Protein AF-A0A3S1UAK8-F1 (afdb_monomer_lite)

Secondary structure (DSSP, 8-state):
-HHHHHHHHHHHHGGGGHHHHHHHHHHHHHTT---TTTTTPPPHHHHHHHHHTT-PPPHHHHHHHHHHHHHHHHHHHHTSSGGGSGGGHHHHHHHS-HHHHHHSHHHHHT-TTHHHHHHHHHHHHHHHHH-TTHHHHHHHHH---HHHHHHHHHHHHHHTTHHHHHHHHHTTTTTS-HHHHHHHHHHHHHHHHHHHHHHHHH----S-HHHHHHHHHHHHHHHHHHHHHHS-HHHHHHHHHHHHHHHHTT--HHHHHHHHHHHHHTTHHHHHHHHHHHT--HHHHHHHHHHHHHHTTHHHHHHHHHH---SS--

Structure (mmCIF, N/CA/C/O backbone):
data_AF-A0A3S1UAK8-F1
#
_entry.id   AF-A0A3S1UAK8-F1
#
loop_
_atom_site.group_PDB
_atom_site.id
_atom_site.type_symbol
_atom_site.label_atom_id
_atom_site.label_alt_id
_atom_site.label_comp_id
_atom_site.label_asym_id
_atom_site.label_entity_id
_atom_site.label_seq_id
_atom_site.pdbx_PDB_ins_code
_atom_site.Cartn_x
_atom_site.Cartn_y
_atom_site.Cartn_z
_atom_site.occupancy
_atom_site.B_iso_or_equiv
_atom_site.auth_seq_id
_atom_site.auth_comp_id
_atom_site.auth_asym_id
_atom_site.auth_atom_id
_atom_site.pdbx_PDB_model_num
ATOM 1 N N . TYR A 1 1 ? -8.138 4.207 -16.903 1.00 70.38 1 TYR A N 1
ATOM 2 C CA . TYR A 1 1 ? -7.260 5.265 -16.361 1.00 70.38 1 TYR A CA 1
ATOM 3 C C . TYR A 1 1 ? -6.257 4.774 -15.305 1.00 70.38 1 TYR A C 1
ATOM 5 O O . TYR A 1 1 ? -5.170 5.326 -15.211 1.00 70.38 1 TYR A O 1
ATOM 13 N N . GLN A 1 2 ? -6.541 3.713 -14.538 1.00 81.00 2 GLN A N 1
ATOM 14 C CA . GLN A 1 2 ? -5.684 3.319 -13.404 1.00 81.00 2 GLN A CA 1
ATOM 15 C C . GLN A 1 2 ? -4.203 3.054 -13.744 1.00 81.00 2 GLN A C 1
ATOM 17 O O . GLN A 1 2 ? -3.330 3.447 -12.981 1.00 81.00 2 GLN A O 1
ATOM 22 N N . GLN A 1 3 ? -3.885 2.449 -14.895 1.00 86.06 3 GLN A N 1
ATOM 23 C CA . GLN A 1 3 ? -2.485 2.205 -15.275 1.00 86.06 3 GLN A CA 1
ATOM 24 C C . GLN A 1 3 ? -1.723 3.501 -15.590 1.00 86.06 3 GLN A C 1
ATOM 26 O O . GLN A 1 3 ? -0.582 3.673 -15.167 1.00 86.06 3 GLN A O 1
ATOM 31 N N . THR A 1 4 ? -2.342 4.430 -16.321 1.00 90.81 4 THR A N 1
ATOM 32 C CA . THR A 1 4 ? -1.726 5.728 -16.626 1.00 90.81 4 THR A CA 1
ATOM 33 C C . THR A 1 4 ? -1.558 6.572 -15.367 1.00 90.81 4 THR A C 1
ATOM 35 O O . THR A 1 4 ? -0.536 7.246 -15.236 1.00 90.81 4 THR A O 1
ATOM 38 N N . LEU A 1 5 ? -2.510 6.474 -14.431 1.00 92.38 5 LEU A N 1
ATOM 39 C CA . LEU A 1 5 ? -2.425 7.071 -13.100 1.00 92.38 5 LEU A CA 1
ATOM 40 C C . LEU A 1 5 ? -1.254 6.494 -12.293 1.00 92.38 5 LEU A C 1
ATOM 42 O O . LEU A 1 5 ? -0.435 7.262 -11.796 1.00 92.38 5 LEU A O 1
ATOM 46 N N . ALA A 1 6 ? -1.112 5.165 -12.235 1.00 94.06 6 ALA A N 1
ATOM 47 C CA . ALA A 1 6 ? -0.010 4.498 -11.536 1.00 94.06 6 ALA A CA 1
ATOM 48 C C . ALA A 1 6 ? 1.365 4.984 -12.027 1.00 94.06 6 ALA A C 1
ATOM 50 O O . ALA A 1 6 ? 2.254 5.270 -11.227 1.00 94.06 6 ALA A O 1
ATOM 51 N N . LEU A 1 7 ? 1.525 5.167 -13.344 1.00 95.62 7 LEU A N 1
ATOM 52 C CA . LEU A 1 7 ? 2.749 5.728 -13.929 1.00 95.62 7 LEU A CA 1
ATOM 53 C C . LEU A 1 7 ? 2.974 7.195 -13.557 1.00 95.62 7 LEU A C 1
ATOM 55 O O . LEU A 1 7 ? 4.117 7.623 -13.412 1.00 95.62 7 LEU A O 1
ATOM 59 N N . SER A 1 8 ? 1.912 7.988 -13.427 1.00 95.50 8 SER A N 1
ATOM 60 C CA . SER A 1 8 ? 2.016 9.384 -12.991 1.00 95.50 8 SER A CA 1
ATOM 61 C C . SER A 1 8 ? 2.399 9.491 -11.516 1.00 95.50 8 SER A C 1
ATOM 63 O O . SER A 1 8 ? 3.271 10.291 -11.185 1.00 95.50 8 SER A O 1
ATOM 65 N N . ILE A 1 9 ? 1.841 8.634 -10.656 1.00 94.12 9 ILE A N 1
ATOM 66 C CA . ILE A 1 9 ? 2.221 8.535 -9.240 1.00 94.12 9 ILE A CA 1
ATOM 67 C C . ILE A 1 9 ? 3.686 8.097 -9.113 1.00 94.12 9 ILE A C 1
ATOM 69 O O . ILE A 1 9 ? 4.464 8.771 -8.441 1.00 94.12 9 ILE A O 1
ATOM 73 N N . ALA A 1 10 ? 4.087 7.027 -9.808 1.00 94.12 10 ALA A N 1
ATOM 74 C CA . ALA A 1 10 ? 5.465 6.532 -9.787 1.00 94.12 10 ALA A CA 1
ATOM 75 C C . ALA A 1 10 ? 6.465 7.579 -10.307 1.00 94.12 10 ALA A C 1
ATOM 77 O O . ALA A 1 10 ? 7.509 7.795 -9.697 1.00 94.12 10 ALA A O 1
ATOM 78 N N . ARG A 1 11 ? 6.124 8.299 -11.388 1.00 94.62 11 ARG A N 1
ATOM 79 C CA . ARG A 1 11 ? 6.953 9.401 -11.902 1.00 94.62 11 ARG A CA 1
ATOM 80 C C . ARG A 1 11 ? 7.103 10.522 -10.877 1.00 94.62 11 ARG A C 1
ATOM 82 O O . ARG A 1 11 ? 8.194 11.059 -10.738 1.00 94.62 11 ARG A O 1
ATOM 89 N N . LYS A 1 12 ? 6.020 10.884 -10.182 1.00 92.69 12 LYS A N 1
ATOM 90 C CA . LYS A 1 12 ? 6.033 11.960 -9.184 1.00 92.69 12 LYS A CA 1
ATOM 91 C C . LYS A 1 12 ? 6.881 11.603 -7.958 1.00 92.69 12 LYS A C 1
ATOM 93 O O . LYS A 1 12 ? 7.520 12.489 -7.407 1.00 92.69 12 LYS A O 1
ATOM 98 N N . ARG A 1 13 ? 6.938 10.324 -7.565 1.00 90.88 13 ARG A N 1
ATOM 99 C CA . ARG A 1 13 ? 7.839 9.848 -6.496 1.00 90.88 13 ARG A CA 1
ATOM 100 C C . ARG A 1 13 ? 9.319 9.957 -6.882 1.00 90.88 13 ARG A C 1
ATOM 102 O O . ARG A 1 13 ? 10.151 10.202 -6.014 1.00 90.88 13 ARG A O 1
ATOM 109 N N . GLY A 1 14 ? 9.639 9.837 -8.171 1.00 91.88 14 GLY A N 1
ATOM 110 C CA . GLY A 1 14 ? 10.962 10.154 -8.711 1.00 91.88 14 GLY A CA 1
ATOM 111 C C . GLY A 1 14 ? 12.092 9.396 -8.007 1.00 91.88 14 GLY A C 1
ATOM 112 O O . GLY A 1 14 ? 12.048 8.172 -7.891 1.00 91.88 14 GLY A O 1
ATOM 113 N N . LEU A 1 15 ? 13.097 10.136 -7.528 1.00 90.44 15 LEU A N 1
ATOM 114 C CA . LEU A 1 15 ? 14.290 9.582 -6.876 1.00 90.44 15 LEU A CA 1
ATOM 115 C C . LEU A 1 15 ? 13.972 8.788 -5.605 1.00 90.44 15 LEU A C 1
ATOM 117 O O . LEU A 1 15 ? 14.680 7.836 -5.304 1.00 90.44 15 LEU A O 1
ATOM 121 N N . ALA A 1 16 ? 12.871 9.089 -4.908 1.00 88.44 16 ALA A N 1
ATOM 122 C CA . ALA A 1 16 ? 12.501 8.376 -3.685 1.00 88.44 16 ALA A CA 1
ATOM 123 C C . ALA A 1 16 ? 12.235 6.871 -3.904 1.00 88.44 16 ALA A C 1
ATOM 125 O O . ALA A 1 16 ? 12.208 6.107 -2.941 1.00 88.44 16 ALA A O 1
ATOM 126 N N . ASP A 1 17 ? 12.022 6.433 -5.152 1.00 91.69 17 ASP A N 1
ATOM 127 C CA . ASP A 1 17 ? 11.806 5.026 -5.489 1.00 91.69 17 ASP A CA 1
ATOM 128 C C . ASP A 1 17 ? 12.926 4.391 -6.329 1.00 91.69 17 ASP A C 1
ATOM 130 O O . ASP A 1 17 ? 12.850 3.185 -6.578 1.00 91.69 17 ASP A O 1
ATOM 134 N N . ILE A 1 18 ? 13.959 5.133 -6.754 1.00 92.88 18 ILE A N 1
ATOM 135 C CA . ILE A 1 18 ? 14.951 4.623 -7.722 1.00 92.88 18 ILE A CA 1
ATOM 136 C C . ILE A 1 18 ? 15.708 3.402 -7.184 1.00 92.88 18 ILE A C 1
ATOM 138 O O . ILE A 1 18 ? 15.813 2.381 -7.868 1.00 92.88 18 ILE A O 1
ATOM 142 N N . ALA A 1 19 ? 16.117 3.435 -5.914 1.00 91.06 19 ALA A N 1
ATOM 143 C CA . ALA A 1 19 ? 16.764 2.308 -5.248 1.00 91.06 19 ALA A CA 1
ATOM 144 C C . ALA A 1 19 ? 15.839 1.080 -5.157 1.00 91.06 19 ALA A C 1
ATOM 146 O O . ALA A 1 19 ? 16.269 -0.055 -5.373 1.00 91.06 19 ALA A O 1
ATOM 147 N N . HIS A 1 20 ? 14.547 1.289 -4.886 1.00 93.62 20 HIS A N 1
ATOM 148 C CA . HIS A 1 20 ? 13.562 0.207 -4.841 1.00 93.62 20 HIS A CA 1
ATOM 149 C C . HIS A 1 20 ? 13.280 -0.387 -6.228 1.00 93.62 20 HIS A C 1
ATOM 151 O O . HIS A 1 20 ? 13.061 -1.590 -6.355 1.00 93.62 20 HIS A O 1
ATOM 157 N N . GLN A 1 21 ? 13.273 0.445 -7.269 1.00 96.00 21 GLN A N 1
ATOM 158 C CA . GLN A 1 21 ? 13.122 0.017 -8.661 1.00 96.00 21 GLN A CA 1
ATOM 159 C C . GLN A 1 21 ? 14.351 -0.775 -9.124 1.00 96.00 21 GLN A C 1
ATOM 161 O O . GLN A 1 21 ? 14.198 -1.814 -9.764 1.00 96.00 21 GLN A O 1
ATOM 166 N N . SER A 1 22 ? 15.554 -0.343 -8.729 1.00 95.44 22 SER A N 1
ATOM 167 C CA . SER A 1 22 ? 16.807 -1.064 -8.975 1.00 95.44 22 SER A CA 1
ATOM 168 C C . SER A 1 22 ? 16.795 -2.464 -8.358 1.00 95.44 22 SER A C 1
ATOM 170 O O . SER A 1 22 ? 17.028 -3.442 -9.067 1.00 95.44 22 SER A O 1
ATOM 172 N N . ARG A 1 23 ? 16.427 -2.583 -7.072 1.00 94.81 23 ARG A N 1
ATOM 173 C CA . ARG A 1 23 ? 16.283 -3.886 -6.394 1.00 94.81 23 ARG A CA 1
ATOM 174 C C . ARG A 1 23 ? 15.238 -4.773 -7.045 1.00 94.81 23 ARG A C 1
ATOM 176 O O . ARG A 1 23 ? 15.484 -5.960 -7.222 1.00 94.81 23 ARG A O 1
ATOM 183 N N . PHE A 1 24 ? 14.101 -4.199 -7.438 1.00 97.19 24 PHE A N 1
ATOM 184 C CA . PHE A 1 24 ? 13.062 -4.957 -8.118 1.00 97.19 24 PHE A CA 1
ATOM 185 C C . PHE A 1 24 ? 13.576 -5.556 -9.434 1.00 97.19 24 PHE A C 1
ATOM 187 O O . PHE A 1 24 ? 13.401 -6.749 -9.657 1.00 97.19 24 PHE A O 1
ATOM 194 N N . MET A 1 25 ? 14.284 -4.778 -10.260 1.00 97.94 25 MET A N 1
ATOM 195 C CA . MET A 1 25 ? 14.920 -5.313 -11.469 1.00 97.94 25 MET A CA 1
ATOM 196 C C . MET A 1 25 ? 15.925 -6.426 -11.145 1.00 97.94 25 MET A C 1
ATOM 198 O O . MET A 1 25 ? 15.879 -7.478 -11.776 1.00 97.94 25 MET A O 1
ATOM 202 N N . THR A 1 26 ? 16.766 -6.242 -10.123 1.00 96.62 26 THR A N 1
ATOM 203 C CA . THR A 1 26 ? 17.734 -7.262 -9.686 1.00 96.62 26 THR A CA 1
ATOM 204 C C . THR A 1 26 ? 17.044 -8.553 -9.235 1.00 96.62 26 THR A C 1
ATOM 206 O O . THR A 1 26 ? 17.486 -9.647 -9.579 1.00 96.62 26 THR A O 1
ATOM 209 N N . ALA A 1 27 ? 15.933 -8.450 -8.502 1.00 96.06 27 ALA A N 1
ATOM 210 C CA . ALA A 1 27 ? 15.147 -9.603 -8.072 1.00 96.06 27 ALA A CA 1
ATOM 211 C C . ALA A 1 27 ? 14.528 -10.358 -9.262 1.00 96.06 27 ALA A C 1
ATOM 213 O O . ALA A 1 27 ? 14.454 -11.588 -9.245 1.00 96.06 27 ALA A O 1
ATOM 214 N N . LEU A 1 28 ? 14.109 -9.647 -10.314 1.00 97.44 28 LEU A N 1
ATOM 215 C CA . LEU A 1 28 ? 13.603 -10.267 -11.539 1.00 97.44 28 LEU A CA 1
ATOM 216 C C . LEU A 1 28 ? 14.704 -10.960 -12.349 1.00 97.44 28 LEU A C 1
ATOM 218 O O . LEU A 1 28 ? 14.489 -12.071 -12.834 1.00 97.44 28 LEU A O 1
ATOM 222 N N . GLU A 1 29 ? 15.880 -10.344 -12.464 1.00 97.69 29 GLU A N 1
ATOM 223 C CA . GLU A 1 29 ? 17.056 -10.935 -13.118 1.00 97.69 29 GLU A CA 1
ATOM 224 C C . GLU A 1 29 ? 17.502 -12.215 -12.402 1.00 97.69 29 GLU A C 1
ATOM 226 O O . GLU A 1 29 ? 17.726 -13.238 -13.045 1.00 97.69 29 GLU A O 1
ATOM 231 N N . ALA A 1 30 ? 17.537 -12.206 -11.064 1.00 96.81 30 ALA A N 1
ATOM 232 C CA . ALA A 1 30 ? 17.873 -13.384 -10.262 1.00 96.81 30 ALA A CA 1
ATOM 233 C C . ALA A 1 30 ? 16.894 -14.556 -10.469 1.00 96.81 30 ALA A C 1
ATOM 235 O O . ALA A 1 30 ? 17.269 -15.716 -10.309 1.00 96.81 30 ALA A O 1
ATOM 236 N N . ARG A 1 31 ? 15.644 -14.264 -10.850 1.00 96.06 31 ARG A N 1
ATOM 237 C CA . ARG A 1 31 ? 14.621 -15.260 -11.210 1.00 96.06 31 ARG A CA 1
ATOM 238 C C . ARG A 1 31 ? 14.655 -15.656 -12.693 1.00 96.06 31 ARG A C 1
ATOM 240 O O . ARG A 1 31 ? 13.831 -16.466 -13.107 1.00 96.06 31 ARG A O 1
ATOM 247 N N . GLY A 1 32 ? 15.551 -15.076 -13.496 1.00 96.94 32 GLY A N 1
ATOM 248 C CA . GLY A 1 32 ? 15.600 -15.269 -14.948 1.00 96.94 32 GLY A CA 1
ATOM 249 C C . GLY A 1 32 ? 14.388 -14.695 -15.688 1.00 96.94 32 GLY A C 1
ATOM 250 O O . GLY A 1 32 ? 14.077 -15.137 -16.789 1.00 96.94 32 GLY A O 1
ATOM 251 N N . LEU A 1 33 ? 13.666 -13.753 -15.072 1.00 96.69 33 LEU A N 1
ATOM 252 C CA . LEU A 1 33 ? 12.430 -13.184 -15.618 1.00 96.69 33 LEU A CA 1
ATOM 253 C C . LEU A 1 33 ? 12.662 -11.883 -16.381 1.00 96.69 33 LEU A C 1
ATOM 255 O O . LEU A 1 33 ? 11.798 -11.492 -17.156 1.00 96.69 33 LEU A O 1
ATOM 259 N N . LEU A 1 34 ? 13.790 -11.211 -16.160 1.00 97.75 34 LEU A N 1
ATOM 260 C CA . LEU A 1 34 ? 14.122 -9.942 -16.795 1.00 97.75 34 LEU A CA 1
ATOM 261 C C . LEU A 1 34 ? 15.523 -9.996 -17.401 1.00 97.75 34 LEU A C 1
ATOM 263 O O . LEU A 1 34 ? 16.463 -10.431 -16.742 1.00 97.75 34 LEU A O 1
ATOM 267 N N . ASP A 1 35 ? 15.644 -9.469 -18.616 1.00 96.69 35 ASP A N 1
ATOM 268 C CA . ASP A 1 35 ? 16.906 -9.040 -19.209 1.00 96.69 35 ASP A CA 1
ATOM 269 C C . ASP A 1 35 ? 16.803 -7.534 -19.481 1.00 96.69 35 ASP A C 1
ATOM 271 O O . ASP A 1 35 ? 16.033 -7.088 -20.338 1.00 96.69 35 ASP A O 1
ATOM 275 N N . ARG A 1 36 ? 17.553 -6.727 -18.720 1.00 96.31 36 ARG A N 1
ATOM 276 C CA . ARG A 1 36 ? 17.499 -5.264 -18.848 1.00 96.31 36 ARG A CA 1
ATOM 277 C C . ARG A 1 36 ? 17.972 -4.772 -20.211 1.00 96.31 36 ARG A C 1
ATOM 279 O O . ARG A 1 36 ? 17.468 -3.752 -20.669 1.00 96.31 36 ARG A O 1
ATOM 286 N N . ALA A 1 37 ? 18.917 -5.456 -20.856 1.00 94.88 37 ALA A N 1
ATOM 287 C CA . ALA A 1 37 ? 19.427 -5.026 -22.152 1.00 94.88 37 ALA A CA 1
ATOM 288 C C . ALA A 1 37 ? 18.359 -5.200 -23.238 1.00 94.88 37 ALA A C 1
ATOM 290 O O . ALA A 1 37 ? 18.165 -4.296 -24.051 1.00 94.88 37 ALA A O 1
ATOM 291 N N . VAL A 1 38 ? 17.621 -6.316 -23.202 1.00 95.44 38 VAL A N 1
ATOM 292 C CA . VAL A 1 38 ? 16.496 -6.577 -24.116 1.00 95.44 38 VAL A CA 1
ATOM 293 C C . VAL A 1 38 ? 15.383 -5.546 -23.930 1.00 95.44 38 VAL A C 1
ATOM 295 O O . VAL A 1 38 ? 14.885 -4.985 -24.903 1.00 95.44 38 VAL A O 1
ATOM 298 N N . GLU A 1 39 ? 15.039 -5.236 -22.682 1.00 95.94 39 GLU A N 1
ATOM 299 C CA . GLU A 1 39 ? 13.967 -4.291 -22.346 1.00 95.94 39 GLU A CA 1
ATOM 300 C C . GLU A 1 39 ? 14.400 -2.813 -22.386 1.00 95.94 39 GLU A C 1
ATOM 302 O O . GLU A 1 39 ? 13.611 -1.918 -22.080 1.00 95.94 39 GLU A O 1
ATOM 307 N N . THR A 1 40 ? 15.650 -2.525 -22.771 1.00 95.25 40 THR A N 1
ATOM 308 C CA . THR A 1 40 ? 16.220 -1.162 -22.798 1.00 95.25 40 THR A CA 1
ATOM 309 C C . THR A 1 40 ? 16.135 -0.456 -21.429 1.00 95.25 40 THR A C 1
ATOM 311 O O . THR A 1 40 ? 15.910 0.750 -21.327 1.00 95.25 40 THR A O 1
ATOM 314 N N . LEU A 1 41 ? 16.313 -1.215 -20.346 1.00 97.44 41 LEU A N 1
ATOM 315 C CA . LEU A 1 41 ? 16.373 -0.714 -18.974 1.00 97.44 41 LEU A CA 1
ATOM 316 C C . LEU A 1 41 ? 17.823 -0.405 -18.560 1.00 97.44 41 LEU A C 1
ATOM 318 O O . LEU A 1 41 ? 18.760 -1.081 -18.991 1.00 97.44 41 LEU A O 1
ATOM 322 N N . PRO A 1 42 ? 18.043 0.598 -17.692 1.00 96.75 42 PRO A N 1
ATOM 323 C CA . PRO A 1 42 ? 19.382 0.971 -17.254 1.00 96.75 42 PRO A CA 1
ATOM 324 C C . PRO A 1 42 ? 20.034 -0.116 -16.384 1.00 96.75 42 PRO A C 1
ATOM 326 O O . PRO A 1 42 ? 19.403 -0.733 -15.517 1.00 96.75 42 PRO A O 1
ATOM 329 N N . SER A 1 43 ? 21.339 -0.309 -16.584 1.00 95.69 43 SER A N 1
ATOM 330 C CA . SER A 1 43 ? 22.162 -1.174 -15.734 1.00 95.69 43 SER A CA 1
ATOM 331 C C . SER A 1 43 ? 22.258 -0.624 -14.300 1.00 95.69 43 SER A C 1
ATOM 333 O O . SER A 1 43 ? 22.003 0.564 -14.078 1.00 95.69 43 SER A O 1
ATOM 335 N N . PRO A 1 44 ? 22.672 -1.441 -13.310 1.00 93.69 44 PRO A N 1
ATOM 336 C CA . PRO A 1 44 ? 22.900 -0.958 -11.947 1.00 93.69 44 PRO A CA 1
ATOM 337 C C . PRO A 1 44 ? 23.851 0.249 -11.874 1.00 93.69 44 PRO A C 1
ATOM 339 O O . PRO A 1 44 ? 23.566 1.207 -11.161 1.00 93.69 44 PRO A O 1
ATOM 342 N N . ALA A 1 45 ? 24.935 0.244 -12.660 1.00 94.25 45 ALA A N 1
ATOM 343 C CA . ALA A 1 45 ? 25.885 1.356 -12.716 1.00 94.25 45 ALA A CA 1
ATOM 344 C C . ALA A 1 45 ? 25.260 2.630 -13.313 1.00 94.25 45 ALA A C 1
ATOM 346 O O . ALA A 1 45 ? 25.440 3.715 -12.766 1.00 94.25 45 ALA A O 1
ATOM 347 N N . ALA A 1 46 ? 24.471 2.497 -14.385 1.00 95.38 46 ALA A N 1
ATOM 348 C CA . ALA A 1 46 ? 23.782 3.632 -14.999 1.00 95.38 46 ALA A CA 1
ATOM 349 C C . ALA A 1 46 ? 22.709 4.233 -14.074 1.00 95.38 46 ALA A C 1
ATOM 351 O O . ALA A 1 46 ? 22.521 5.448 -14.061 1.00 95.38 46 ALA A O 1
ATOM 352 N N . LEU A 1 47 ? 22.010 3.406 -13.286 1.00 94.31 47 LEU A N 1
ATOM 353 C CA . LEU A 1 47 ? 21.063 3.889 -12.275 1.00 94.31 47 LEU A CA 1
ATOM 354 C C . LEU A 1 47 ? 21.763 4.665 -11.162 1.00 94.31 47 LEU A C 1
ATOM 356 O O . LEU A 1 47 ? 21.283 5.736 -10.811 1.00 94.31 47 LEU A O 1
ATOM 360 N N . ALA A 1 48 ? 22.896 4.170 -10.659 1.00 91.56 48 ALA A N 1
ATOM 361 C CA . ALA A 1 48 ? 23.672 4.867 -9.633 1.00 91.56 48 ALA A CA 1
ATOM 362 C C . ALA A 1 48 ? 24.195 6.227 -10.132 1.00 91.56 48 ALA A C 1
ATOM 364 O O . ALA A 1 48 ? 24.112 7.229 -9.427 1.00 91.56 48 ALA A O 1
ATOM 365 N N . GLU A 1 49 ? 24.675 6.294 -11.379 1.00 94.12 49 GLU A N 1
ATOM 366 C CA . GLU A 1 49 ? 25.100 7.558 -11.991 1.00 94.12 49 GLU A CA 1
ATOM 367 C C . GLU A 1 49 ? 23.930 8.541 -12.159 1.00 94.12 49 GLU A C 1
ATOM 369 O O . GLU A 1 49 ? 24.074 9.737 -11.906 1.00 94.12 49 GLU A O 1
ATOM 374 N N . ARG A 1 50 ? 22.757 8.053 -12.580 1.00 94.31 50 ARG A N 1
ATOM 375 C CA . ARG A 1 50 ? 21.543 8.873 -12.684 1.00 94.31 50 ARG A CA 1
ATOM 376 C C . ARG A 1 50 ? 21.076 9.376 -11.320 1.00 94.31 50 ARG A C 1
ATOM 378 O O . ARG A 1 50 ? 20.765 10.556 -11.200 1.00 94.31 50 ARG A O 1
ATOM 385 N N . GLU A 1 51 ? 21.089 8.527 -10.296 1.00 91.81 51 GLU A N 1
ATOM 386 C CA . GLU A 1 51 ? 20.750 8.898 -8.919 1.00 91.81 51 GLU A CA 1
ATOM 387 C C . GLU A 1 51 ? 21.658 10.025 -8.408 1.00 91.81 51 GLU A C 1
ATOM 389 O O . GLU A 1 51 ? 21.153 11.050 -7.949 1.00 91.81 51 GLU A O 1
ATOM 394 N N . ALA A 1 52 ? 22.976 9.912 -8.614 1.00 91.62 52 ALA A N 1
ATOM 395 C CA . ALA A 1 52 ? 23.944 10.955 -8.263 1.00 91.62 52 ALA A CA 1
ATOM 396 C C . ALA A 1 52 ? 23.721 12.282 -9.016 1.00 91.62 52 ALA A C 1
ATOM 398 O O . ALA A 1 52 ? 24.055 13.352 -8.506 1.00 91.62 52 ALA A O 1
ATOM 399 N N . ARG A 1 53 ? 23.142 12.231 -10.223 1.00 94.19 53 ARG A N 1
ATOM 400 C CA . ARG A 1 53 ? 22.765 13.411 -11.024 1.00 94.19 53 ARG A CA 1
ATOM 401 C C . ARG A 1 53 ? 21.336 13.901 -10.758 1.00 94.19 53 ARG A C 1
ATOM 403 O O . ARG A 1 53 ? 20.902 14.865 -11.381 1.00 94.19 53 ARG A O 1
ATOM 410 N N . GLY A 1 54 ? 20.604 13.268 -9.841 1.00 92.81 54 GLY A N 1
ATOM 411 C CA . GLY A 1 54 ? 19.219 13.616 -9.537 1.00 92.81 54 GLY A CA 1
ATOM 412 C C . GLY A 1 54 ? 18.227 13.275 -10.658 1.00 92.81 54 GLY A C 1
ATOM 413 O O . GLY A 1 54 ? 17.161 13.882 -10.754 1.00 92.81 54 GLY A O 1
ATOM 414 N N . GLU A 1 55 ? 18.560 12.309 -11.513 1.00 94.81 55 GLU A N 1
ATOM 415 C CA . GLU A 1 55 ? 17.749 11.884 -12.653 1.00 94.81 55 GLU A CA 1
ATOM 416 C C . GLU A 1 55 ? 16.948 10.610 -12.315 1.00 94.81 55 GLU A C 1
ATOM 418 O O . GLU A 1 55 ? 17.521 9.525 -12.212 1.00 94.81 55 GLU A O 1
ATOM 423 N N . PRO A 1 56 ? 15.614 10.683 -12.145 1.00 95.38 56 PRO A N 1
ATOM 424 C CA . PRO A 1 56 ? 14.797 9.497 -11.897 1.00 95.38 56 PRO A CA 1
ATOM 425 C C . PRO A 1 56 ? 14.575 8.664 -13.171 1.00 95.38 56 PRO A C 1
ATOM 427 O O . PRO A 1 56 ? 14.869 9.096 -14.288 1.00 95.38 56 PRO A O 1
ATOM 430 N N . MET A 1 57 ? 13.976 7.477 -13.015 1.00 95.50 57 MET A N 1
ATOM 431 C CA . MET A 1 57 ? 13.542 6.662 -14.155 1.00 95.50 57 MET A CA 1
ATOM 432 C C . MET A 1 57 ? 12.520 7.395 -15.038 1.00 95.50 57 MET A C 1
ATOM 434 O O . MET A 1 57 ? 11.661 8.151 -14.569 1.00 95.50 57 MET A O 1
ATOM 438 N N . THR A 1 58 ? 12.578 7.133 -16.341 1.00 96.12 58 THR A N 1
ATOM 439 C CA . THR A 1 58 ? 11.650 7.710 -17.316 1.00 96.12 58 THR A CA 1
ATOM 440 C C . THR A 1 58 ? 10.276 7.038 -17.251 1.00 96.12 58 THR A C 1
ATOM 442 O O . THR A 1 58 ? 10.119 5.918 -16.767 1.00 96.12 58 THR A O 1
ATOM 445 N N . ARG A 1 59 ? 9.241 7.686 -17.807 1.00 96.19 59 ARG A N 1
ATOM 446 C CA . ARG A 1 59 ? 7.902 7.070 -17.901 1.00 96.19 59 ARG A CA 1
ATOM 447 C C . ARG A 1 59 ? 7.888 5.769 -18.704 1.00 96.19 59 ARG A C 1
ATOM 449 O O . ARG A 1 59 ? 7.074 4.907 -18.391 1.00 96.19 59 ARG A O 1
ATOM 456 N N . ALA A 1 60 ? 8.729 5.654 -19.732 1.00 96.50 60 ALA A N 1
ATOM 457 C CA . ALA A 1 60 ? 8.812 4.445 -20.547 1.00 96.50 60 ALA A CA 1
ATOM 458 C C . ALA A 1 60 ? 9.382 3.286 -19.721 1.00 96.50 60 ALA A C 1
ATOM 460 O O . ALA A 1 60 ? 8.751 2.237 -19.627 1.00 96.50 60 ALA A O 1
ATOM 461 N N . GLU A 1 61 ? 10.494 3.528 -19.023 1.00 97.62 61 GLU A N 1
ATOM 462 C CA . GLU A 1 61 ? 11.119 2.545 -18.132 1.00 97.62 61 GLU A CA 1
ATOM 463 C C . GLU A 1 61 ? 10.167 2.132 -16.990 1.00 97.62 61 GLU A C 1
ATOM 465 O O . GLU A 1 61 ? 9.993 0.947 -16.717 1.00 97.62 61 GLU A O 1
ATOM 470 N N . LEU A 1 62 ? 9.457 3.088 -16.374 1.00 97.62 62 LEU A N 1
ATOM 471 C CA . LEU A 1 62 ? 8.415 2.792 -15.379 1.00 97.62 62 LEU A CA 1
ATOM 472 C C . LEU A 1 62 ? 7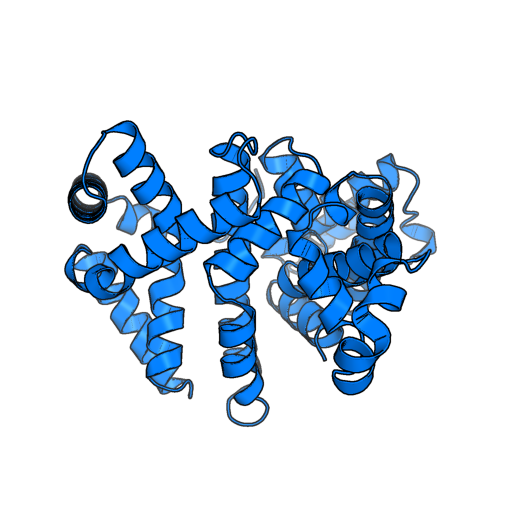.262 1.965 -15.967 1.00 97.62 62 LEU A C 1
ATOM 474 O O . LEU A 1 62 ? 6.694 1.126 -15.271 1.00 97.62 62 LEU A O 1
ATOM 478 N N . GLY A 1 63 ? 6.915 2.196 -17.236 1.00 97.56 63 GLY A N 1
ATOM 479 C CA . GLY A 1 63 ? 5.934 1.413 -17.989 1.00 97.56 63 GLY A CA 1
ATOM 480 C C . GLY A 1 63 ? 6.315 -0.059 -18.073 1.00 97.56 63 GLY A C 1
ATOM 481 O O . GLY A 1 63 ? 5.488 -0.919 -17.763 1.00 97.56 63 GLY A O 1
ATOM 482 N N . VAL A 1 64 ? 7.576 -0.326 -18.417 1.00 97.75 64 VAL A N 1
ATOM 483 C CA . VAL A 1 64 ? 8.148 -1.676 -18.464 1.00 97.75 64 VAL A CA 1
ATOM 484 C C . VAL A 1 64 ? 8.101 -2.318 -17.077 1.00 97.75 64 VAL A C 1
ATOM 486 O O . VAL A 1 64 ? 7.513 -3.387 -16.915 1.00 97.75 64 VAL A O 1
ATOM 489 N N . LEU A 1 65 ? 8.610 -1.641 -16.040 1.00 97.69 65 LEU A N 1
ATOM 490 C CA . LEU A 1 65 ? 8.602 -2.193 -14.678 1.00 97.69 65 LEU A CA 1
ATOM 491 C C . LEU A 1 65 ? 7.191 -2.480 -14.161 1.00 97.69 65 LEU A C 1
ATOM 493 O O . LEU A 1 65 ? 6.968 -3.496 -13.505 1.00 97.69 65 LEU A O 1
ATOM 497 N N . LEU A 1 66 ? 6.222 -1.616 -14.465 1.00 97.62 66 LEU A N 1
ATOM 498 C CA . LEU A 1 66 ? 4.831 -1.823 -14.071 1.00 97.62 66 LEU A CA 1
ATOM 499 C C . LEU A 1 66 ? 4.218 -3.048 -14.768 1.00 97.62 66 LEU A C 1
ATOM 501 O O . LEU A 1 66 ? 3.431 -3.769 -14.154 1.00 97.62 66 LEU A O 1
ATOM 505 N N . ALA A 1 67 ? 4.571 -3.297 -16.032 1.00 97.31 67 ALA A N 1
ATOM 506 C CA . ALA A 1 67 ? 4.136 -4.489 -16.755 1.00 97.31 67 ALA A CA 1
ATOM 507 C C . ALA A 1 67 ? 4.733 -5.761 -16.135 1.00 97.31 67 ALA A C 1
ATOM 509 O O . ALA A 1 67 ? 3.986 -6.688 -15.815 1.00 97.31 67 ALA A O 1
ATOM 510 N N . TYR A 1 68 ? 6.043 -5.769 -15.873 1.00 97.81 68 TYR A N 1
ATOM 511 C CA . TYR A 1 68 ? 6.718 -6.885 -15.209 1.00 97.81 68 TYR A CA 1
ATOM 512 C C . TYR A 1 68 ? 6.159 -7.164 -13.814 1.00 97.81 68 TYR A C 1
ATOM 514 O O . TYR A 1 68 ? 5.865 -8.315 -13.498 1.00 97.81 68 TYR A O 1
ATOM 522 N N . ALA A 1 69 ? 5.912 -6.127 -13.009 1.00 97.88 69 ALA A N 1
ATOM 523 C CA . ALA A 1 69 ? 5.288 -6.271 -11.695 1.00 97.88 69 ALA A CA 1
ATOM 524 C C . ALA A 1 69 ? 3.951 -7.020 -11.769 1.00 97.88 69 ALA A C 1
ATOM 526 O O . ALA A 1 69 ? 3.693 -7.903 -10.956 1.00 97.88 69 ALA A O 1
ATOM 527 N N . LYS A 1 70 ? 3.122 -6.736 -12.781 1.00 98.06 70 LYS A N 1
ATOM 528 C CA . LYS A 1 70 ? 1.841 -7.428 -12.984 1.00 98.06 70 LYS A CA 1
ATOM 529 C C . LYS A 1 70 ? 2.009 -8.859 -13.477 1.00 98.06 70 LYS A C 1
ATOM 531 O O . LYS A 1 70 ? 1.279 -9.730 -13.017 1.00 98.06 70 LYS A O 1
ATOM 536 N N . ILE A 1 71 ? 2.916 -9.097 -14.424 1.00 97.38 71 ILE A N 1
ATOM 537 C CA . ILE A 1 71 ? 3.149 -10.429 -15.007 1.00 97.38 71 ILE A CA 1
ATOM 538 C C . ILE A 1 71 ? 3.661 -11.386 -13.933 1.00 97.38 71 ILE A C 1
ATOM 540 O O . ILE A 1 71 ? 3.128 -12.479 -13.766 1.00 97.38 71 ILE A O 1
ATOM 544 N N . VAL A 1 72 ? 4.663 -10.950 -13.177 1.00 97.25 72 VAL A N 1
ATOM 545 C CA . VAL A 1 72 ? 5.316 -11.784 -12.171 1.00 97.25 72 VAL A CA 1
ATOM 546 C C . VAL A 1 72 ? 4.395 -12.025 -10.984 1.00 97.25 72 VAL A C 1
ATOM 548 O O . VAL A 1 72 ? 4.219 -13.173 -10.582 1.00 97.25 72 VAL A O 1
ATOM 551 N N . LEU A 1 73 ? 3.717 -10.980 -10.496 1.00 98.38 73 LEU A N 1
ATOM 552 C CA . LEU A 1 73 ? 2.718 -11.144 -9.444 1.00 98.38 73 LEU A CA 1
ATOM 553 C C . LEU A 1 73 ? 1.575 -12.062 -9.891 1.00 98.38 73 LEU A C 1
ATOM 555 O O . LEU A 1 73 ? 1.114 -12.878 -9.104 1.00 98.38 73 LEU A O 1
ATOM 559 N N . PHE A 1 74 ? 1.126 -11.974 -11.146 1.00 98.56 74 PHE A N 1
ATOM 560 C CA . PHE A 1 74 ? 0.108 -12.886 -11.661 1.00 98.56 74 PHE A CA 1
ATOM 561 C C . PHE A 1 74 ? 0.565 -14.346 -11.562 1.00 98.56 74 PHE A C 1
ATOM 563 O O . PHE A 1 74 ? -0.162 -15.167 -11.009 1.00 98.56 74 PHE A O 1
ATOM 570 N N . SER A 1 75 ? 1.770 -14.660 -12.043 1.00 97.31 75 SER A N 1
ATOM 571 C CA . SER A 1 75 ? 2.321 -16.020 -11.994 1.00 97.31 75 SER A CA 1
ATOM 572 C C . SER A 1 75 ? 2.473 -16.538 -10.561 1.00 97.31 75 SER A C 1
ATOM 574 O O . SER A 1 75 ? 2.098 -17.675 -10.279 1.00 97.31 75 SER A O 1
ATOM 576 N N . ASP A 1 76 ? 2.959 -15.697 -9.647 1.00 97.62 76 ASP A N 1
ATOM 577 C CA . ASP A 1 76 ? 3.159 -16.074 -8.243 1.00 97.62 76 ASP A CA 1
ATOM 578 C C . ASP A 1 76 ? 1.820 -16.342 -7.532 1.00 97.62 76 ASP A C 1
ATOM 580 O O . ASP A 1 76 ? 1.703 -17.262 -6.724 1.00 97.62 76 ASP A O 1
ATOM 584 N N . ILE A 1 77 ? 0.782 -15.563 -7.852 1.00 98.38 77 ILE A N 1
ATOM 585 C CA . ILE A 1 77 ? -0.515 -15.637 -7.171 1.00 98.38 77 ILE A CA 1
ATOM 586 C C . ILE A 1 77 ? -1.418 -16.715 -7.761 1.00 98.38 77 ILE A C 1
ATOM 588 O O . ILE A 1 77 ? -2.088 -17.410 -6.998 1.00 98.38 77 ILE A O 1
ATOM 592 N N . VAL A 1 78 ? -1.427 -16.912 -9.082 1.00 97.81 78 VAL A N 1
ATOM 593 C CA . VAL A 1 78 ? -2.242 -17.968 -9.710 1.00 97.81 78 VAL A CA 1
ATOM 594 C C . VAL A 1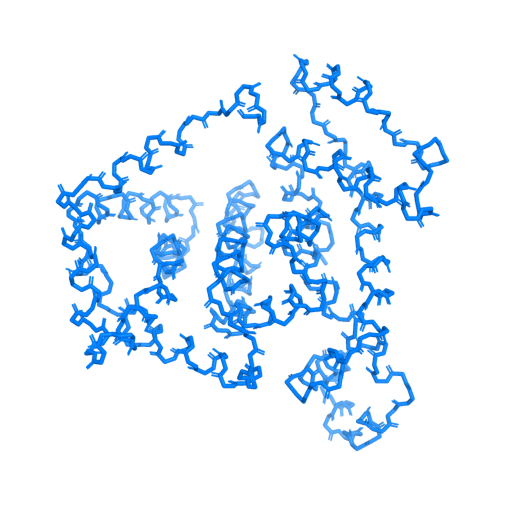 78 ? -1.769 -19.367 -9.304 1.00 97.81 78 VAL A C 1
ATOM 596 O O . VAL A 1 78 ? -2.568 -20.301 -9.287 1.00 97.81 78 VAL A O 1
ATOM 599 N N . ALA A 1 79 ? -0.493 -19.514 -8.934 1.00 97.06 79 ALA A N 1
ATOM 600 C CA . ALA A 1 79 ? 0.078 -20.749 -8.399 1.00 97.06 79 ALA A CA 1
ATOM 601 C C . ALA A 1 79 ? -0.161 -20.939 -6.886 1.00 97.06 79 ALA A C 1
ATOM 603 O O . ALA A 1 79 ? 0.100 -22.017 -6.358 1.00 97.06 79 ALA A O 1
ATOM 604 N N . SER A 1 80 ? -0.653 -19.912 -6.189 1.00 97.75 80 SER A N 1
ATOM 605 C CA . SER A 1 80 ? -0.944 -19.947 -4.750 1.00 97.75 80 SER A CA 1
ATOM 606 C C . SER A 1 80 ? -2.402 -20.319 -4.458 1.00 97.75 80 SER A C 1
ATOM 608 O O . SER A 1 80 ? -3.226 -20.439 -5.359 1.00 97.75 80 SER A O 1
ATOM 610 N N . ASP A 1 81 ? -2.751 -20.445 -3.185 1.00 96.38 81 ASP A N 1
ATOM 611 C CA . ASP A 1 81 ? -4.116 -20.642 -2.684 1.00 96.38 81 ASP A CA 1
ATOM 612 C C . ASP A 1 81 ? -4.913 -19.327 -2.525 1.00 96.38 81 ASP A C 1
ATOM 614 O O . ASP A 1 81 ? -6.094 -19.351 -2.191 1.00 96.38 81 ASP A O 1
ATOM 618 N N . VAL A 1 82 ? -4.307 -18.161 -2.791 1.00 97.38 82 VAL A N 1
ATOM 619 C CA . VAL A 1 82 ? -4.983 -16.850 -2.696 1.00 97.38 82 VAL A CA 1
ATOM 620 C C . VAL A 1 82 ? -6.277 -16.787 -3.517 1.00 97.38 82 VAL A C 1
ATOM 622 O O . VAL A 1 82 ? -7.278 -16.334 -2.966 1.00 97.38 82 VAL A O 1
ATOM 625 N N . PRO A 1 83 ? -6.325 -17.233 -4.791 1.00 97.50 83 PRO A N 1
ATOM 626 C CA . PRO A 1 83 ? -7.542 -17.124 -5.596 1.00 97.50 83 PRO A CA 1
ATOM 627 C C . PRO A 1 83 ? -8.688 -18.029 -5.118 1.00 97.50 83 PRO A C 1
ATOM 629 O O . PRO A 1 83 ? -9.808 -17.902 -5.611 1.00 97.50 83 PRO A O 1
ATOM 632 N N . ASP A 1 84 ? -8.429 -18.958 -4.194 1.00 95.81 84 ASP A N 1
ATOM 633 C CA . ASP A 1 84 ? -9.445 -19.857 -3.636 1.00 95.81 84 ASP A CA 1
ATOM 634 C C . ASP A 1 84 ? -10.142 -19.271 -2.405 1.00 95.81 84 ASP A C 1
ATOM 636 O O . ASP A 1 84 ? -11.188 -19.776 -2.002 1.00 95.81 84 ASP A O 1
ATOM 640 N N . ASP A 1 85 ? -9.610 -18.192 -1.823 1.00 96.44 85 ASP A N 1
ATOM 641 C CA . ASP A 1 85 ? -10.257 -17.520 -0.699 1.00 96.44 85 ASP A CA 1
ATOM 642 C C . ASP A 1 85 ? -11.584 -16.890 -1.157 1.00 96.44 85 ASP A C 1
ATOM 644 O O . ASP A 1 85 ? -11.630 -16.082 -2.092 1.00 96.44 85 ASP A O 1
ATOM 648 N N . ALA A 1 86 ? -12.673 -17.261 -0.478 1.00 95.56 86 ALA A N 1
ATOM 649 C CA . ALA A 1 86 ? -14.032 -16.813 -0.780 1.00 95.56 86 ALA A CA 1
ATOM 650 C C . ALA A 1 86 ? -14.177 -15.284 -0.743 1.00 95.56 86 ALA A C 1
ATOM 652 O O . ALA A 1 86 ? -15.062 -14.726 -1.391 1.00 95.56 86 ALA A O 1
ATOM 653 N N . HIS A 1 87 ? -13.298 -14.579 -0.024 1.00 96.12 87 HIS A N 1
ATOM 654 C CA . HIS A 1 87 ? -13.277 -13.124 -0.031 1.00 96.12 87 HIS A CA 1
ATOM 655 C C . HIS A 1 87 ? -13.132 -12.543 -1.447 1.00 96.12 87 HIS A C 1
ATOM 657 O O . HIS A 1 87 ? -13.788 -11.549 -1.759 1.00 96.12 87 HIS A O 1
ATOM 663 N N . PHE A 1 88 ? -12.331 -13.171 -2.315 1.00 97.25 88 PHE A N 1
ATOM 664 C CA . PHE A 1 88 ? -12.069 -12.679 -3.670 1.00 97.25 88 PHE A CA 1
ATOM 665 C C . PHE A 1 88 ? -13.167 -13.022 -4.684 1.00 97.25 88 PHE A C 1
ATOM 667 O O . PHE A 1 88 ? -13.099 -12.575 -5.831 1.00 97.25 88 PHE A O 1
ATOM 674 N N . ASP A 1 89 ? -14.229 -13.730 -4.289 1.00 95.19 89 ASP A N 1
ATOM 675 C CA . ASP A 1 89 ? -15.396 -13.908 -5.161 1.00 95.19 89 ASP A CA 1
ATOM 676 C C . ASP A 1 89 ? -16.023 -12.560 -5.536 1.00 95.19 89 ASP A C 1
ATOM 678 O O . ASP A 1 89 ? -16.541 -12.391 -6.636 1.00 95.19 89 ASP A O 1
ATOM 682 N N . ARG A 1 90 ? -15.909 -11.545 -4.674 1.00 94.06 90 ARG A N 1
ATOM 683 C CA . ARG A 1 90 ? -16.338 -10.184 -5.018 1.00 94.06 90 ARG A CA 1
ATOM 684 C C . ARG A 1 90 ? -15.541 -9.586 -6.180 1.00 94.06 90 ARG A C 1
ATOM 686 O O . ARG A 1 90 ? -16.105 -8.851 -6.985 1.00 94.06 90 ARG A O 1
ATOM 693 N N . ASP A 1 91 ? -14.244 -9.884 -6.253 1.00 96.50 91 ASP A N 1
ATOM 694 C CA . ASP A 1 91 ? -13.349 -9.404 -7.303 1.00 96.50 91 ASP A CA 1
ATOM 695 C C . ASP A 1 91 ? -13.641 -10.144 -8.615 1.00 96.50 91 ASP A C 1
ATOM 697 O O . ASP A 1 91 ? -13.670 -9.524 -9.678 1.00 96.50 91 ASP A O 1
ATOM 701 N N . LEU A 1 92 ? -13.958 -11.443 -8.531 1.00 97.25 92 LEU A N 1
ATOM 702 C CA . LEU A 1 92 ? -14.473 -12.224 -9.657 1.00 97.25 92 LEU A CA 1
ATOM 703 C C . LEU A 1 92 ? -15.772 -11.623 -10.199 1.00 97.25 92 LEU A C 1
ATOM 705 O O . LEU A 1 92 ? -15.877 -11.359 -11.392 1.00 97.25 92 LEU A O 1
ATOM 709 N N . MET A 1 93 ? -16.760 -11.395 -9.335 1.00 96.50 93 MET A N 1
ATOM 710 C CA . MET A 1 93 ? -18.068 -10.903 -9.766 1.00 96.50 93 MET A CA 1
ATOM 711 C C . MET A 1 93 ? -17.992 -9.468 -10.291 1.00 96.50 93 MET A C 1
ATOM 713 O O . MET A 1 93 ? -18.645 -9.155 -11.282 1.00 96.50 93 MET A O 1
ATOM 717 N N . GLY A 1 94 ? -17.149 -8.624 -9.689 1.00 94.62 94 GLY A N 1
ATOM 718 C CA . GLY A 1 94 ? -16.907 -7.251 -10.140 1.00 94.62 94 GLY A CA 1
ATOM 719 C C . GLY A 1 94 ? -16.147 -7.137 -11.466 1.00 94.62 94 GLY A C 1
ATOM 720 O O . GLY A 1 94 ? -16.113 -6.055 -12.049 1.00 94.62 94 GLY A O 1
ATOM 721 N N . TYR A 1 95 ? -15.545 -8.224 -11.961 1.00 95.25 95 TYR A N 1
ATOM 722 C CA . TYR A 1 95 ? -14.933 -8.261 -13.292 1.00 95.25 95 TYR A CA 1
ATOM 723 C C . TYR A 1 95 ? -15.978 -8.274 -14.415 1.00 95.25 95 TYR A C 1
ATOM 725 O O . TYR A 1 95 ? -15.752 -7.708 -15.487 1.00 95.25 95 TYR A O 1
ATOM 733 N N . PHE A 1 96 ? -17.114 -8.933 -14.184 1.00 95.38 96 PHE A N 1
ATOM 734 C CA . PHE A 1 96 ? -18.168 -9.079 -15.181 1.00 95.38 96 PHE A CA 1
ATOM 735 C C . PHE A 1 96 ? -19.170 -7.920 -15.101 1.00 95.38 96 PHE A C 1
ATOM 737 O O . PHE A 1 96 ? -19.413 -7.387 -14.020 1.00 95.38 96 PHE A O 1
ATOM 744 N N . PRO A 1 97 ? -19.822 -7.545 -16.217 1.00 95.69 97 PRO A N 1
ATOM 745 C CA . PRO A 1 97 ? -20.918 -6.582 -16.179 1.00 95.69 97 PRO A CA 1
ATOM 746 C C . PRO A 1 97 ? -22.031 -7.027 -15.219 1.00 95.69 97 PRO A C 1
ATOM 748 O O . PRO A 1 97 ? -22.429 -8.193 -15.244 1.00 95.69 97 PRO A O 1
ATOM 751 N N . ASP A 1 98 ? -22.607 -6.096 -14.454 1.00 93.62 98 ASP A N 1
ATOM 752 C CA . ASP A 1 98 ? -23.597 -6.386 -13.400 1.00 93.62 98 ASP A CA 1
ATOM 753 C C . ASP A 1 98 ? -24.754 -7.293 -13.843 1.00 93.62 98 ASP A C 1
ATOM 755 O O . ASP A 1 98 ? -25.203 -8.160 -13.093 1.00 93.62 98 ASP A O 1
ATOM 759 N N . GLN A 1 99 ? -25.261 -7.103 -15.065 1.00 94.94 99 GLN A N 1
ATOM 760 C CA . GLN A 1 99 ? -26.346 -7.930 -15.600 1.00 94.94 99 GLN A CA 1
ATOM 761 C C . GLN A 1 99 ? -25.914 -9.391 -15.784 1.00 94.94 99 GLN A C 1
ATOM 763 O O . GLN A 1 99 ? -26.688 -10.304 -15.500 1.00 94.94 99 GLN A O 1
ATOM 768 N N . MET A 1 100 ? -24.676 -9.609 -16.234 1.00 94.56 100 MET A N 1
ATOM 769 C CA . MET A 1 100 ? -24.098 -10.937 -16.420 1.00 94.56 100 MET A CA 1
ATOM 770 C C . MET A 1 100 ? -23.795 -11.583 -15.068 1.00 94.56 100 MET A C 1
ATOM 772 O O . MET A 1 100 ? -24.203 -12.719 -14.844 1.00 94.56 100 MET A O 1
ATOM 776 N N . ALA A 1 101 ? -23.171 -10.832 -14.157 1.00 93.38 101 ALA A N 1
ATOM 777 C CA . ALA A 1 101 ? -22.869 -11.270 -12.799 1.00 93.38 101 ALA A CA 1
ATOM 778 C C . ALA A 1 101 ? -24.133 -11.733 -12.050 1.00 93.38 101 ALA A C 1
ATOM 780 O O . ALA A 1 101 ? -24.136 -12.790 -11.430 1.00 93.38 101 ALA A O 1
ATOM 781 N N . LYS A 1 102 ? -25.245 -10.993 -12.157 1.00 92.56 102 LYS A N 1
ATOM 782 C CA . LYS A 1 102 ? -26.516 -11.375 -11.516 1.00 92.56 102 LYS A CA 1
ATOM 783 C C . LYS A 1 102 ? -27.172 -12.595 -12.161 1.00 92.56 102 LYS A C 1
ATOM 785 O O . LYS A 1 102 ? -27.711 -13.436 -11.451 1.00 92.56 102 LYS A O 1
ATOM 790 N N . LYS A 1 103 ? -27.178 -12.669 -13.495 1.00 95.94 103 LYS A N 1
ATOM 791 C CA . LYS A 1 103 ? -27.920 -13.703 -14.233 1.00 95.94 103 LYS A CA 1
ATOM 792 C C . LYS A 1 103 ? -27.194 -15.049 -14.284 1.00 95.94 103 LYS A C 1
ATOM 794 O O . LYS A 1 103 ? -27.864 -16.073 -14.278 1.00 95.94 103 LYS A O 1
ATOM 799 N N . TYR A 1 104 ? -25.864 -15.035 -14.338 1.00 95.75 104 TYR A N 1
ATOM 800 C CA . TYR A 1 104 ? -25.027 -16.221 -14.557 1.00 95.75 104 TYR A CA 1
ATOM 801 C C . TYR A 1 104 ? -24.036 -16.449 -13.409 1.00 95.75 104 TYR A C 1
ATOM 803 O O . TYR A 1 104 ? -22.889 -16.840 -13.624 1.00 95.75 104 TYR A O 1
ATOM 811 N N . ALA A 1 105 ? -24.445 -16.130 -12.176 1.00 94.56 105 ALA A N 1
ATOM 812 C CA . ALA A 1 105 ? -23.569 -16.208 -11.011 1.00 94.56 105 ALA A CA 1
ATOM 813 C C . ALA A 1 105 ? -22.989 -17.619 -10.825 1.00 94.56 105 ALA A C 1
ATOM 815 O O . ALA A 1 105 ? -21.783 -17.771 -10.650 1.00 94.56 105 ALA A O 1
ATOM 816 N N . ALA A 1 106 ? -23.829 -18.654 -10.916 1.00 95.50 106 ALA A N 1
ATOM 817 C CA . ALA A 1 106 ? -23.403 -20.040 -10.733 1.00 95.50 106 ALA A CA 1
ATOM 818 C C . ALA A 1 106 ? -22.364 -20.466 -11.785 1.00 95.50 106 ALA A C 1
ATOM 820 O O . ALA A 1 106 ? -21.354 -21.086 -11.448 1.00 95.50 106 ALA A O 1
ATOM 821 N N . GLU A 1 107 ? -22.571 -20.086 -13.045 1.00 96.44 107 GLU A N 1
ATOM 822 C CA . GLU A 1 107 ? -21.656 -20.365 -14.148 1.00 96.44 107 GLU A CA 1
ATOM 823 C C . GLU A 1 107 ? -20.331 -19.614 -13.996 1.00 96.44 107 GLU A C 1
ATOM 825 O O . GLU A 1 107 ? -19.275 -20.175 -14.288 1.00 96.44 107 GLU A O 1
ATOM 830 N N . ILE A 1 108 ? -20.366 -18.370 -13.507 1.00 95.94 108 ILE A N 1
ATOM 831 C CA . ILE A 1 108 ? -19.163 -17.578 -13.227 1.00 95.94 108 ILE A CA 1
ATOM 832 C C . ILE A 1 108 ? -18.350 -18.215 -12.093 1.00 95.94 108 ILE A C 1
ATOM 834 O O . ILE A 1 108 ? -17.137 -18.382 -12.237 1.00 95.94 108 ILE A O 1
ATOM 838 N N . HIS A 1 109 ? -18.996 -18.630 -11.000 1.00 94.06 109 HIS A N 1
ATOM 839 C CA . HIS A 1 109 ? -18.315 -19.313 -9.895 1.00 94.06 109 HIS A CA 1
ATOM 840 C C . HIS A 1 109 ? -17.705 -20.655 -10.328 1.00 94.06 109 HIS A C 1
ATOM 842 O O . HIS A 1 109 ? -16.603 -20.994 -9.901 1.00 94.06 109 HIS A O 1
ATOM 848 N N . GLY A 1 110 ? -18.384 -21.401 -11.205 1.00 94.00 110 GLY A N 1
ATOM 849 C CA . GLY A 1 110 ? -17.893 -22.669 -11.755 1.00 94.00 110 GLY A CA 1
ATOM 850 C C . GLY A 1 110 ? -16.914 -22.533 -12.928 1.00 94.00 110 GLY A C 1
ATOM 851 O O . GLY A 1 110 ? -16.505 -23.544 -13.502 1.00 94.00 110 GLY A O 1
ATOM 852 N N . HIS A 1 111 ? -16.552 -21.313 -13.336 1.00 95.56 111 HIS A N 1
ATOM 853 C CA . HIS A 1 111 ? -15.782 -21.094 -14.555 1.00 95.56 111 HIS A CA 1
ATOM 854 C C . HIS A 1 111 ? -14.334 -21.590 -14.425 1.00 95.56 111 HIS A C 1
ATOM 856 O O . HIS A 1 111 ? -13.632 -21.274 -13.465 1.00 95.56 111 HIS A O 1
ATOM 862 N N . ARG A 1 112 ? -13.829 -22.288 -15.454 1.00 96.25 112 ARG A N 1
ATOM 863 C CA . ARG A 1 112 ? -12.466 -22.859 -15.460 1.00 96.25 112 ARG A CA 1
ATOM 864 C C . ARG A 1 112 ? -11.362 -21.818 -15.230 1.00 96.25 112 ARG A C 1
ATOM 866 O O . ARG A 1 112 ? -10.349 -22.155 -14.640 1.00 96.25 112 ARG A O 1
ATOM 873 N N . LEU A 1 113 ? -11.570 -20.579 -15.687 1.00 96.75 113 LEU A N 1
ATOM 874 C CA . LEU A 1 113 ? -10.625 -19.464 -15.506 1.00 96.75 113 LEU A CA 1
ATOM 875 C C . LEU A 1 113 ? -10.881 -18.622 -14.243 1.00 96.75 113 LEU A C 1
ATOM 877 O O . LEU A 1 113 ? -10.403 -17.491 -14.162 1.00 96.75 113 LEU A O 1
ATOM 881 N N . ARG A 1 114 ? -11.694 -19.096 -13.287 1.00 97.31 114 ARG A N 1
ATOM 882 C CA . ARG A 1 114 ? -12.028 -18.330 -12.073 1.00 97.31 114 ARG A CA 1
ATOM 883 C C . ARG A 1 114 ? -10.765 -17.827 -11.367 1.00 97.31 114 ARG A C 1
ATOM 885 O O . ARG A 1 114 ? -10.686 -16.646 -11.032 1.00 97.31 114 ARG A O 1
ATOM 892 N N . ARG A 1 115 ? -9.778 -18.709 -11.177 1.00 98.06 115 ARG A N 1
ATOM 893 C CA . ARG A 1 115 ? -8.517 -18.389 -10.492 1.00 98.06 115 ARG A CA 1
ATOM 894 C C . ARG A 1 115 ? -7.753 -17.302 -11.238 1.00 98.06 115 ARG A C 1
ATOM 896 O O . ARG A 1 115 ? -7.387 -16.296 -10.645 1.00 98.06 115 ARG A O 1
ATOM 903 N N . GLU A 1 116 ? -7.590 -17.461 -12.545 1.00 98.25 116 GLU A N 1
ATOM 904 C CA . GLU A 1 116 ? -6.894 -16.521 -13.417 1.00 98.25 116 GLU A CA 1
ATOM 905 C C . GLU A 1 116 ? -7.575 -15.149 -13.430 1.00 98.25 116 GLU A C 1
ATOM 907 O O . GLU A 1 116 ? -6.891 -14.129 -13.373 1.00 98.25 116 GLU A O 1
ATOM 912 N N . ILE A 1 117 ? -8.910 -15.095 -13.476 1.00 98.12 117 ILE A N 1
ATOM 913 C CA . ILE A 1 117 ? -9.655 -13.828 -13.457 1.00 98.12 117 ILE A CA 1
ATOM 914 C C . ILE A 1 117 ? -9.447 -13.113 -12.120 1.00 98.12 117 ILE A C 1
ATOM 916 O O . ILE A 1 117 ? -9.070 -11.939 -12.120 1.00 98.12 117 ILE A O 1
ATOM 920 N N . ILE A 1 118 ? -9.611 -13.818 -10.995 1.00 98.38 118 ILE A N 1
ATOM 921 C CA . ILE A 1 118 ? -9.363 -13.266 -9.655 1.00 98.38 118 ILE A CA 1
ATOM 922 C C . ILE A 1 118 ? -7.935 -12.731 -9.561 1.00 98.38 118 ILE A C 1
ATOM 924 O O . ILE A 1 118 ? -7.726 -11.562 -9.233 1.00 98.38 118 ILE A O 1
ATOM 928 N N . THR A 1 119 ? -6.947 -13.555 -9.914 1.00 98.44 119 THR A N 1
ATOM 929 C CA . THR A 1 119 ? -5.541 -13.157 -9.878 1.00 98.44 119 THR A CA 1
ATOM 930 C C . THR A 1 119 ? -5.290 -11.925 -10.741 1.00 98.44 119 THR A C 1
ATOM 932 O O . THR A 1 119 ? -4.606 -10.998 -10.310 1.00 98.44 119 THR A O 1
ATOM 935 N N . ARG A 1 120 ? -5.862 -11.872 -11.948 1.00 97.62 120 ARG A N 1
ATOM 936 C CA . ARG A 1 120 ? -5.709 -10.737 -12.862 1.00 97.62 120 ARG A CA 1
ATOM 937 C C . ARG A 1 120 ? -6.261 -9.451 -12.262 1.00 97.62 120 ARG A C 1
ATOM 939 O O . ARG A 1 120 ? -5.594 -8.423 -12.378 1.00 97.62 120 ARG A O 1
ATOM 946 N N . VAL A 1 121 ? -7.447 -9.493 -11.662 1.00 97.44 121 VAL A N 1
ATOM 947 C CA . VAL A 1 121 ? -8.088 -8.323 -11.045 1.00 97.44 121 VAL A CA 1
ATOM 948 C C . VAL A 1 121 ? -7.262 -7.838 -9.860 1.00 97.44 121 VAL A C 1
ATOM 950 O O . VAL A 1 121 ? -6.836 -6.683 -9.843 1.00 97.44 121 VAL A O 1
ATOM 953 N N . VAL A 1 122 ? -6.950 -8.734 -8.923 1.00 97.50 122 VAL A N 1
ATOM 954 C CA . VAL A 1 122 ? -6.273 -8.384 -7.669 1.00 97.50 122 VAL A CA 1
ATOM 955 C C . VAL A 1 122 ? -4.835 -7.919 -7.911 1.00 97.50 122 VAL A C 1
ATOM 957 O O . VAL A 1 122 ? -4.418 -6.906 -7.351 1.00 97.50 122 VAL A O 1
ATOM 960 N N . ALA A 1 123 ? -4.082 -8.585 -8.794 1.00 97.25 123 ALA A N 1
ATOM 961 C CA . ALA A 1 123 ? -2.719 -8.170 -9.130 1.00 97.25 123 ALA A CA 1
ATOM 962 C C . ALA A 1 123 ? -2.689 -6.793 -9.812 1.00 97.25 123 ALA A C 1
ATOM 964 O O . ALA A 1 123 ? -1.814 -5.976 -9.523 1.00 97.25 123 ALA A O 1
ATOM 965 N N . ASN A 1 124 ? -3.651 -6.505 -10.699 1.00 96.69 124 ASN A N 1
ATOM 966 C CA . ASN A 1 124 ? -3.759 -5.179 -11.305 1.00 96.69 124 ASN A CA 1
ATOM 967 C C . ASN A 1 124 ? -4.102 -4.113 -10.269 1.00 96.69 124 ASN A C 1
ATOM 969 O O . ASN A 1 124 ? -3.476 -3.058 -10.285 1.00 96.69 124 ASN A O 1
ATOM 973 N N . ASP A 1 125 ? -5.073 -4.379 -9.398 1.00 96.75 125 ASP A N 1
ATOM 974 C CA . ASP A 1 125 ? -5.506 -3.439 -8.366 1.00 96.75 125 ASP A CA 1
ATOM 975 C C . ASP A 1 125 ? -4.350 -3.089 -7.419 1.00 96.75 125 ASP A C 1
ATOM 977 O O . ASP A 1 125 ? -4.031 -1.914 -7.227 1.00 96.75 125 ASP A O 1
ATOM 981 N N . LEU A 1 126 ? -3.644 -4.109 -6.926 1.00 97.75 126 LEU A N 1
ATOM 982 C CA . LEU A 1 126 ? -2.485 -3.947 -6.056 1.00 97.75 126 LEU A CA 1
ATOM 983 C C . LEU A 1 126 ? -1.377 -3.145 -6.745 1.00 97.75 126 LEU A C 1
ATOM 985 O O . LEU A 1 126 ? -0.934 -2.130 -6.211 1.00 97.75 126 LEU A O 1
ATOM 989 N N . VAL A 1 127 ? -0.942 -3.551 -7.943 1.00 97.50 127 VAL A N 1
ATOM 990 C CA . VAL A 1 127 ? 0.178 -2.889 -8.635 1.00 97.50 127 VAL A CA 1
ATOM 991 C C . VAL A 1 127 ? -0.188 -1.472 -9.087 1.00 97.50 127 VAL A C 1
ATOM 993 O O . VAL A 1 127 ? 0.654 -0.577 -9.029 1.00 97.50 127 VAL A O 1
ATOM 996 N N . ASN A 1 128 ? -1.435 -1.223 -9.499 1.00 95.81 128 ASN A N 1
ATOM 997 C CA . ASN A 1 128 ? -1.872 0.122 -9.878 1.00 95.81 128 ASN A CA 1
ATOM 998 C C . ASN A 1 128 ? -1.881 1.088 -8.679 1.00 95.81 128 ASN A C 1
ATOM 1000 O O . ASN A 1 128 ? -1.624 2.275 -8.870 1.00 95.81 128 ASN A O 1
ATOM 1004 N N . ARG A 1 129 ? -2.175 0.605 -7.463 1.00 94.12 129 ARG A N 1
ATOM 1005 C CA . ARG A 1 129 ? -2.212 1.439 -6.247 1.00 94.12 129 ARG A CA 1
ATOM 1006 C C . ARG A 1 129 ? -0.864 1.538 -5.541 1.00 94.12 129 ARG A C 1
ATOM 1008 O O . ARG A 1 129 ? -0.531 2.594 -5.021 1.00 94.12 129 ARG A O 1
ATOM 1015 N N . GLY A 1 130 ? -0.107 0.448 -5.506 1.00 92.38 130 GLY A N 1
ATOM 1016 C CA . GLY A 1 130 ? 1.180 0.374 -4.819 1.00 92.38 130 GLY A CA 1
ATOM 1017 C C . GLY A 1 130 ? 2.368 0.821 -5.671 1.00 92.38 130 GLY A C 1
ATOM 1018 O O . GLY A 1 130 ? 3.369 1.292 -5.134 1.00 92.38 130 GLY A O 1
ATOM 1019 N N . GLY A 1 131 ? 2.272 0.687 -6.995 1.00 94.69 131 GLY A N 1
ATOM 1020 C CA . GLY A 1 131 ? 3.380 0.904 -7.923 1.00 94.69 131 GLY A CA 1
ATOM 1021 C C . GLY A 1 131 ? 4.216 -0.360 -8.189 1.00 94.69 131 GLY A C 1
ATOM 1022 O O . GLY A 1 131 ? 3.972 -1.418 -7.603 1.00 94.69 131 GLY A O 1
ATOM 1023 N N . PRO A 1 132 ? 5.217 -0.267 -9.087 1.00 95.25 132 PRO A N 1
ATOM 1024 C CA . PRO A 1 132 ? 5.923 -1.434 -9.624 1.00 95.25 132 PRO A CA 1
ATOM 1025 C C . PRO A 1 132 ? 6.735 -2.201 -8.573 1.00 95.25 132 PRO A C 1
ATOM 1027 O O . PRO A 1 132 ? 6.761 -3.425 -8.588 1.00 95.25 132 PRO A O 1
ATOM 1030 N N . SER A 1 133 ? 7.373 -1.502 -7.632 1.00 95.12 133 SER A N 1
ATOM 1031 C CA . SER A 1 133 ? 8.242 -2.118 -6.622 1.00 95.12 133 SER A CA 1
ATOM 1032 C C . SER A 1 133 ? 7.519 -2.485 -5.321 1.00 95.12 133 SER A C 1
ATOM 1034 O O . SER A 1 133 ? 8.152 -3.018 -4.414 1.00 95.12 133 SER A O 1
ATOM 1036 N N . PHE A 1 134 ? 6.213 -2.221 -5.200 1.00 96.25 134 PHE A N 1
ATOM 1037 C CA . PHE A 1 134 ? 5.465 -2.346 -3.942 1.00 96.25 134 PHE A CA 1
ATOM 1038 C C . PHE A 1 134 ? 5.579 -3.730 -3.297 1.00 96.25 134 PHE A C 1
ATOM 1040 O O . PHE A 1 134 ? 5.933 -3.834 -2.124 1.00 96.25 134 PHE A O 1
ATOM 1047 N N . VAL A 1 135 ? 5.306 -4.788 -4.068 1.00 97.69 135 VAL A N 1
ATOM 1048 C CA . VAL A 1 135 ? 5.330 -6.164 -3.555 1.00 97.69 135 VAL A CA 1
ATOM 1049 C C . VAL A 1 135 ? 6.745 -6.540 -3.135 1.00 97.69 135 VAL A C 1
ATOM 1051 O O . VAL A 1 135 ? 6.947 -6.919 -1.987 1.00 97.69 135 VAL A O 1
ATOM 1054 N N . ASN A 1 136 ? 7.729 -6.336 -4.016 1.00 96.56 136 ASN A N 1
ATOM 1055 C CA . ASN A 1 136 ? 9.127 -6.668 -3.740 1.00 96.56 136 ASN A CA 1
ATOM 1056 C C . ASN A 1 136 ? 9.653 -5.960 -2.482 1.00 96.56 136 ASN A C 1
ATOM 1058 O O . ASN A 1 136 ? 10.285 -6.585 -1.640 1.00 96.56 136 ASN A O 1
ATOM 1062 N N . ARG A 1 137 ? 9.321 -4.675 -2.299 1.00 95.50 137 ARG A N 1
ATOM 1063 C CA . ARG A 1 137 ? 9.692 -3.906 -1.099 1.00 95.50 137 ARG A CA 1
ATOM 1064 C C . ARG A 1 137 ? 9.150 -4.525 0.183 1.00 95.50 137 ARG A C 1
ATOM 1066 O O . ARG A 1 137 ? 9.869 -4.606 1.174 1.00 95.50 137 ARG A O 1
ATOM 1073 N N . LEU A 1 138 ? 7.885 -4.939 0.180 1.00 97.50 138 LEU A N 1
ATOM 1074 C CA . LEU A 1 138 ? 7.274 -5.567 1.348 1.00 97.50 138 LEU A CA 1
ATOM 1075 C C . LEU A 1 138 ? 7.849 -6.962 1.604 1.00 97.50 138 LEU A C 1
ATOM 1077 O O . LEU A 1 138 ? 8.072 -7.308 2.762 1.00 97.50 138 LEU A O 1
ATOM 1081 N N . GLN A 1 139 ? 8.147 -7.733 0.556 1.00 96.75 139 GLN A N 1
ATOM 1082 C CA . GLN A 1 139 ? 8.817 -9.028 0.692 1.00 96.75 139 GLN A CA 1
ATOM 1083 C C . GLN A 1 139 ? 10.219 -8.871 1.293 1.00 96.75 139 GLN A C 1
ATOM 1085 O O . GLN A 1 139 ? 10.528 -9.530 2.279 1.00 96.75 139 GLN A O 1
ATOM 1090 N N . GLU A 1 140 ? 11.038 -7.949 0.781 1.00 94.81 140 GLU A N 1
ATOM 1091 C CA . GLU A 1 140 ? 12.375 -7.665 1.323 1.00 94.81 140 GLU A CA 1
ATOM 1092 C C . GLU A 1 140 ? 12.320 -7.192 2.783 1.00 94.81 140 GLU A C 1
ATOM 1094 O O . GLU A 1 140 ? 13.108 -7.637 3.613 1.00 94.81 140 GLU A O 1
ATOM 1099 N N . ALA A 1 141 ? 11.370 -6.315 3.119 1.00 94.00 141 ALA A N 1
ATOM 1100 C CA . ALA A 1 141 ? 11.269 -5.728 4.454 1.00 94.00 141 ALA A CA 1
ATOM 1101 C C . ALA A 1 141 ? 10.695 -6.674 5.523 1.00 94.00 141 ALA A C 1
ATOM 1103 O O . ALA A 1 141 ? 10.771 -6.358 6.714 1.00 94.00 141 ALA A O 1
ATOM 1104 N N . THR A 1 142 ? 10.051 -7.776 5.125 1.00 95.56 142 THR A N 1
ATOM 1105 C CA . THR A 1 142 ? 9.298 -8.643 6.054 1.00 95.56 142 THR A CA 1
ATOM 1106 C C . THR A 1 142 ? 9.590 -10.133 5.907 1.00 95.56 142 THR A C 1
ATOM 1108 O O . THR A 1 142 ? 9.180 -10.911 6.763 1.00 95.56 142 THR A O 1
ATOM 1111 N N . GLY A 1 143 ? 10.268 -10.553 4.837 1.00 95.31 143 GLY A N 1
ATOM 1112 C CA . GLY A 1 143 ? 10.500 -11.960 4.507 1.00 95.31 143 GLY A CA 1
ATOM 1113 C C . GLY A 1 143 ? 9.240 -12.729 4.093 1.00 95.31 143 GLY A C 1
ATOM 1114 O O . GLY A 1 143 ? 9.294 -13.946 3.935 1.00 95.31 143 GLY A O 1
ATOM 1115 N N . ARG A 1 144 ? 8.095 -12.051 3.940 1.00 96.75 144 ARG A N 1
ATOM 1116 C CA . ARG A 1 144 ? 6.809 -12.677 3.604 1.00 96.75 144 ARG A CA 1
ATOM 1117 C C . ARG A 1 144 ? 6.669 -12.951 2.108 1.00 96.75 144 ARG A C 1
ATOM 1119 O O . ARG A 1 144 ? 7.368 -12.376 1.274 1.00 96.75 144 ARG A O 1
ATOM 1126 N N . THR A 1 145 ? 5.746 -13.843 1.760 1.00 96.56 145 THR A N 1
ATOM 1127 C CA . THR A 1 145 ? 5.501 -14.240 0.367 1.00 96.56 145 THR A CA 1
ATOM 1128 C C . THR A 1 145 ? 4.652 -13.206 -0.381 1.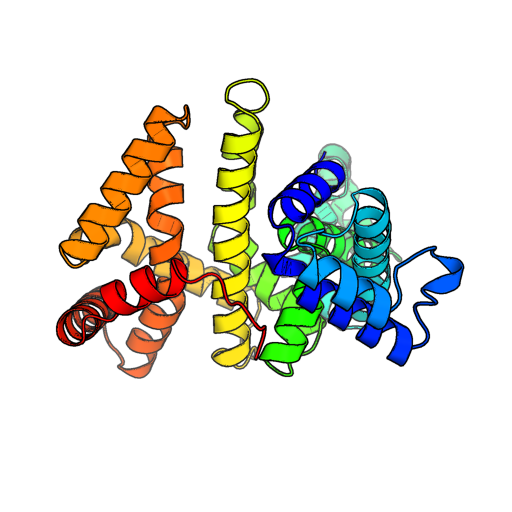00 96.56 145 THR A C 1
ATOM 1130 O O . THR A 1 145 ? 3.946 -12.401 0.227 1.00 96.56 145 THR A O 1
ATOM 1133 N N . ALA A 1 146 ? 4.651 -13.248 -1.719 1.00 97.50 146 ALA A N 1
ATOM 1134 C CA . ALA A 1 146 ? 3.743 -12.424 -2.523 1.00 97.50 146 ALA A CA 1
ATOM 1135 C C . ALA A 1 146 ? 2.263 -12.705 -2.186 1.00 97.50 146 ALA A C 1
ATOM 1137 O O . ALA A 1 146 ? 1.444 -11.785 -2.171 1.00 97.50 146 ALA A O 1
ATOM 1138 N N . ALA A 1 147 ? 1.933 -13.955 -1.844 1.00 97.56 147 ALA A N 1
ATOM 1139 C CA . ALA A 1 147 ? 0.602 -14.357 -1.403 1.00 97.56 147 ALA A CA 1
ATOM 1140 C C . ALA A 1 147 ? 0.189 -13.662 -0.091 1.00 97.56 147 ALA A C 1
ATOM 1142 O O . ALA A 1 147 ? -0.925 -13.142 0.009 1.00 97.56 147 ALA A O 1
ATOM 1143 N N . ASP A 1 148 ? 1.099 -13.569 0.883 1.00 97.50 148 ASP A N 1
ATOM 1144 C CA . ASP A 1 148 ? 0.867 -12.826 2.130 1.00 97.50 148 ASP A CA 1
ATOM 1145 C C . ASP A 1 148 ? 0.659 -11.330 1.871 1.00 97.50 148 ASP A C 1
ATOM 1147 O O . ASP A 1 148 ? -0.218 -10.706 2.478 1.00 97.50 148 ASP A O 1
ATOM 1151 N N . VAL A 1 149 ? 1.436 -10.753 0.945 1.00 98.12 149 VAL A N 1
ATOM 1152 C CA . VAL A 1 149 ? 1.304 -9.346 0.540 1.00 98.12 149 VAL A CA 1
ATOM 1153 C C . VAL A 1 149 ? -0.066 -9.094 -0.089 1.00 98.12 149 VAL A C 1
ATOM 1155 O O . VAL A 1 149 ? -0.711 -8.109 0.258 1.00 98.12 149 VAL A O 1
ATOM 1158 N N . VAL A 1 150 ? -0.555 -9.986 -0.956 1.00 98.19 150 VAL A N 1
ATOM 1159 C CA . VAL A 1 150 ? -1.881 -9.845 -1.579 1.00 98.19 150 VAL A CA 1
ATOM 1160 C C . VAL A 1 150 ? -3.014 -9.969 -0.561 1.00 98.19 150 VAL A C 1
ATOM 1162 O O . VAL A 1 150 ? -3.923 -9.137 -0.565 1.00 98.19 150 VAL A O 1
ATOM 1165 N N . ARG A 1 151 ? -2.958 -10.947 0.350 1.00 97.94 151 ARG A N 1
ATOM 1166 C CA . ARG A 1 151 ? -3.954 -11.063 1.431 1.00 97.94 151 ARG A CA 1
ATOM 1167 C C . ARG A 1 151 ? -3.962 -9.827 2.315 1.00 97.94 151 ARG A C 1
ATOM 1169 O O . ARG A 1 151 ? -5.020 -9.301 2.640 1.00 97.94 151 ARG A O 1
ATOM 1176 N N . THR A 1 152 ? -2.780 -9.336 2.672 1.00 97.94 152 THR A N 1
ATOM 1177 C CA . THR A 1 152 ? -2.649 -8.126 3.483 1.00 97.94 152 THR A CA 1
ATOM 1178 C C . THR A 1 152 ? -3.170 -6.900 2.740 1.00 97.94 152 THR A C 1
ATOM 1180 O O . THR A 1 152 ? -3.905 -6.106 3.319 1.00 97.94 152 THR A O 1
ATOM 1183 N N . PHE A 1 153 ? -2.880 -6.772 1.446 1.00 98.25 153 PHE A N 1
ATOM 1184 C CA . PHE A 1 153 ? -3.452 -5.715 0.620 1.00 98.25 153 PHE A CA 1
ATOM 1185 C C . PHE A 1 153 ? -4.985 -5.767 0.623 1.00 98.25 153 PHE A C 1
ATOM 1187 O O . PHE A 1 153 ? -5.604 -4.719 0.766 1.00 98.25 153 PHE A O 1
ATOM 1194 N N . ALA A 1 154 ? -5.605 -6.951 0.553 1.00 98.06 154 ALA A N 1
ATOM 1195 C CA . ALA A 1 154 ? -7.059 -7.086 0.675 1.00 98.06 154 ALA A CA 1
ATOM 1196 C C . ALA A 1 154 ? -7.581 -6.634 2.054 1.00 98.06 154 ALA A C 1
ATOM 1198 O O . ALA A 1 154 ? -8.567 -5.896 2.108 1.00 98.06 154 ALA A O 1
ATOM 1199 N N . VAL A 1 155 ? -6.883 -6.976 3.152 1.00 98.12 155 VAL A N 1
ATOM 1200 C CA . VAL A 1 155 ? -7.204 -6.465 4.504 1.00 98.12 155 VAL A CA 1
ATOM 1201 C C . VAL A 1 155 ? -7.230 -4.941 4.518 1.00 98.12 155 VAL A C 1
ATOM 1203 O O . VAL A 1 155 ? -8.195 -4.342 4.987 1.00 98.12 155 VAL A O 1
ATOM 1206 N N . VAL A 1 156 ? -6.196 -4.302 3.973 1.00 98.25 156 VAL A N 1
ATOM 1207 C CA . VAL A 1 156 ? -6.067 -2.841 3.985 1.00 98.25 156 VAL A CA 1
ATOM 1208 C C . VAL A 1 156 ? -7.058 -2.178 3.024 1.00 98.25 156 VAL A C 1
ATOM 1210 O O . VAL A 1 156 ? -7.732 -1.220 3.401 1.00 98.25 156 VAL A O 1
ATOM 1213 N N . ARG A 1 157 ? -7.208 -2.709 1.806 1.00 98.06 157 ARG A N 1
ATOM 1214 C CA . ARG A 1 157 ? -8.130 -2.208 0.776 1.00 98.06 157 ARG A CA 1
ATOM 1215 C C . ARG A 1 157 ? -9.563 -2.151 1.288 1.00 98.06 157 ARG A C 1
ATOM 1217 O O . ARG A 1 157 ? -10.226 -1.122 1.145 1.00 98.06 157 ARG A O 1
ATOM 1224 N N . ASP A 1 158 ? -10.022 -3.235 1.896 1.00 98.06 158 ASP A N 1
ATOM 1225 C CA . ASP A 1 158 ? -11.419 -3.380 2.289 1.00 98.06 158 ASP A CA 1
ATOM 1226 C C . ASP A 1 158 ? -11.663 -2.904 3.721 1.00 98.06 158 ASP A C 1
ATOM 1228 O O . ASP A 1 158 ? -12.717 -2.336 4.017 1.00 98.06 158 ASP A O 1
ATOM 1232 N N . GLY A 1 159 ? -10.663 -3.039 4.593 1.00 97.81 159 GLY A N 1
ATOM 1233 C CA . GLY A 1 159 ? -10.695 -2.515 5.952 1.00 97.81 159 GLY A CA 1
ATOM 1234 C C . GLY A 1 159 ? -10.770 -0.991 5.998 1.00 97.81 159 GLY A C 1
ATOM 1235 O O . GLY A 1 159 ? -11.554 -0.443 6.772 1.00 97.81 159 GLY A O 1
ATOM 1236 N N . PHE A 1 160 ? -10.045 -0.295 5.114 1.00 97.50 160 PHE A N 1
ATOM 1237 C CA . PHE A 1 160 ? -10.123 1.166 4.969 1.00 97.50 160 PHE A CA 1
ATOM 1238 C C . PHE A 1 160 ? -11.175 1.646 3.959 1.00 97.50 160 PHE A C 1
ATOM 1240 O O . PHE A 1 160 ? -11.301 2.849 3.739 1.00 97.50 160 PHE A O 1
ATOM 1247 N N . ALA A 1 161 ? -11.950 0.737 3.357 1.00 96.38 161 ALA A N 1
ATOM 1248 C CA . ALA A 1 161 ? -12.944 1.057 2.328 1.00 96.38 161 ALA A CA 1
ATOM 1249 C C . ALA A 1 161 ? -12.371 1.892 1.162 1.00 96.38 161 ALA A C 1
ATOM 1251 O O . ALA A 1 161 ? -13.026 2.791 0.624 1.00 96.38 161 ALA A O 1
ATOM 1252 N N . LEU A 1 162 ? -11.145 1.574 0.737 1.00 97.12 162 LEU A N 1
ATOM 1253 C CA . LEU A 1 162 ? -10.408 2.346 -0.261 1.00 97.12 162 LEU A CA 1
ATOM 1254 C C . LEU A 1 162 ? -11.159 2.521 -1.591 1.00 97.12 162 LEU A C 1
ATOM 1256 O O . LEU A 1 162 ? -11.103 3.617 -2.137 1.00 97.12 162 LEU A O 1
ATOM 1260 N N . PRO A 1 163 ? -11.917 1.544 -2.131 1.00 95.62 163 PRO A N 1
ATOM 1261 C CA . PRO A 1 163 ? -12.682 1.773 -3.358 1.00 95.62 163 PRO A CA 1
ATOM 1262 C C . PRO A 1 163 ? -13.643 2.974 -3.298 1.00 95.62 163 PRO A C 1
ATOM 1264 O O . PRO A 1 163 ? -13.874 3.613 -4.321 1.00 95.62 163 PRO A O 1
ATOM 1267 N N . ALA A 1 164 ? -14.200 3.307 -2.128 1.00 96.44 164 ALA A N 1
ATOM 1268 C CA . ALA A 1 164 ? -15.014 4.513 -1.967 1.00 96.44 164 ALA A CA 1
ATOM 1269 C C . ALA A 1 164 ? -14.146 5.779 -1.984 1.00 96.44 164 ALA A C 1
ATOM 1271 O O . ALA A 1 164 ? -14.411 6.672 -2.782 1.00 96.44 164 ALA A O 1
ATOM 1272 N N . LEU A 1 165 ? -13.056 5.790 -1.212 1.00 96.94 165 LEU A N 1
ATOM 1273 C CA . LEU A 1 165 ? -12.119 6.914 -1.154 1.00 96.94 165 LEU A CA 1
ATOM 1274 C C . LEU A 1 165 ? -11.515 7.248 -2.527 1.00 96.94 165 LEU A C 1
ATOM 1276 O O . LEU A 1 165 ? -11.431 8.410 -2.907 1.00 96.94 165 LEU A O 1
ATOM 1280 N N . TYR A 1 166 ? -11.136 6.237 -3.312 1.00 96.81 166 TYR A N 1
ATOM 1281 C CA . TYR A 1 166 ? -10.631 6.465 -4.666 1.00 96.81 166 TYR A CA 1
ATOM 1282 C C . TYR A 1 166 ? -11.701 7.056 -5.589 1.00 96.81 166 TYR A C 1
ATOM 1284 O O . TYR A 1 166 ? -11.368 7.953 -6.348 1.00 96.81 166 TYR A O 1
ATOM 1292 N N . ARG A 1 167 ? -12.976 6.644 -5.483 1.00 96.69 167 ARG A N 1
ATOM 1293 C CA . ARG A 1 167 ? -14.064 7.270 -6.259 1.00 96.69 167 ARG A CA 1
ATOM 1294 C C . ARG A 1 167 ? -14.251 8.746 -5.912 1.00 96.69 167 ARG A C 1
ATOM 1296 O O . ARG A 1 167 ? -14.542 9.532 -6.805 1.00 96.69 167 ARG A O 1
ATOM 1303 N N . GLU A 1 168 ? -14.082 9.122 -4.645 1.00 97.56 168 GLU A N 1
ATOM 1304 C CA . GLU A 1 168 ? -14.132 10.528 -4.226 1.00 97.56 168 GLU A CA 1
ATOM 1305 C C . GLU A 1 168 ? -12.978 11.342 -4.822 1.00 97.56 168 GLU A C 1
ATOM 1307 O O . GLU A 1 168 ? -13.201 12.459 -5.280 1.00 97.56 168 GLU A O 1
ATOM 1312 N N . ILE A 1 169 ? -11.765 10.778 -4.883 1.00 97.44 169 ILE A N 1
ATOM 1313 C CA . ILE A 1 169 ? -10.614 11.441 -5.516 1.00 97.44 169 ILE A CA 1
ATOM 1314 C C . ILE A 1 169 ? -10.773 11.481 -7.046 1.00 97.44 169 ILE A C 1
ATOM 1316 O O . ILE A 1 169 ? -10.502 12.515 -7.654 1.00 97.44 169 ILE A O 1
ATOM 1320 N N . ASP A 1 170 ? -11.235 10.396 -7.676 1.00 96.12 170 ASP A N 1
ATOM 1321 C CA . ASP A 1 170 ? -11.496 10.308 -9.121 1.00 96.12 170 ASP A CA 1
ATOM 1322 C C . ASP A 1 170 ? -12.529 11.360 -9.560 1.00 96.12 170 ASP A C 1
ATOM 1324 O O . ASP A 1 170 ? -12.387 11.958 -10.623 1.00 96.12 170 ASP A O 1
ATOM 1328 N N . ALA A 1 171 ? -13.538 11.645 -8.728 1.00 96.75 171 ALA A N 1
ATOM 1329 C CA . ALA A 1 171 ? -14.552 12.665 -9.003 1.00 96.75 171 ALA A CA 1
ATOM 1330 C C . ALA A 1 171 ? -13.994 14.102 -9.074 1.00 96.75 171 ALA A C 1
ATOM 1332 O O . ALA A 1 171 ? -14.688 15.000 -9.548 1.00 96.75 171 ALA A O 1
ATOM 1333 N N . LEU A 1 172 ? -12.750 14.321 -8.633 1.00 96.31 172 LEU A N 1
ATOM 1334 C CA . LEU A 1 172 ? -12.047 15.600 -8.751 1.00 96.31 172 LEU A CA 1
ATOM 1335 C C . LEU A 1 172 ? -11.282 15.754 -10.074 1.00 96.31 172 LEU A C 1
ATOM 1337 O O . LEU A 1 172 ? -10.613 16.770 -10.273 1.00 96.31 172 LEU A O 1
ATOM 1341 N N . ASP A 1 173 ? -11.357 14.771 -10.978 1.00 93.38 173 ASP A N 1
ATOM 1342 C CA . ASP A 1 173 ? -10.720 14.855 -12.292 1.00 93.38 173 ASP A CA 1
ATOM 1343 C C . ASP A 1 173 ? -11.234 16.075 -13.072 1.00 93.38 173 ASP A C 1
ATOM 1345 O O . ASP A 1 173 ? -12.439 16.301 -13.204 1.00 93.38 173 ASP A O 1
ATOM 1349 N N . ASN A 1 174 ? -10.302 16.889 -13.571 1.00 93.00 174 ASN A N 1
ATOM 1350 C CA . ASN A 1 174 ? -10.557 18.198 -14.187 1.00 93.00 174 ASN A CA 1
ATOM 1351 C C . ASN A 1 174 ? -11.276 19.232 -13.286 1.00 93.00 174 ASN A C 1
ATOM 1353 O O . ASN A 1 174 ? -11.705 20.268 -13.793 1.00 93.00 174 ASN A O 1
ATOM 1357 N N . GLN A 1 175 ? -11.405 18.984 -11.976 1.00 96.25 175 GLN A N 1
ATOM 1358 C CA . GLN A 1 175 ? -11.968 19.936 -11.001 1.00 96.25 175 GLN A CA 1
ATOM 1359 C C . GLN A 1 175 ? -10.885 20.669 -10.199 1.00 96.25 175 GLN A C 1
ATOM 1361 O O . GLN A 1 175 ? -11.087 21.809 -9.787 1.00 96.25 175 GLN A O 1
ATOM 1366 N N . ILE A 1 176 ? -9.736 20.024 -9.979 1.00 96.50 176 ILE A N 1
ATOM 1367 C CA . ILE A 1 176 ? -8.578 20.589 -9.273 1.00 96.50 176 ILE A CA 1
ATOM 1368 C C . ILE A 1 176 ? -7.304 20.427 -10.105 1.00 96.50 176 ILE A C 1
ATOM 1370 O O . ILE A 1 176 ? -7.289 19.720 -11.113 1.00 96.50 176 ILE A O 1
ATOM 1374 N N . ASP A 1 177 ? -6.215 21.060 -9.669 1.00 96.06 177 ASP A N 1
ATOM 1375 C CA . ASP A 1 177 ? -4.907 20.865 -10.291 1.00 96.06 177 ASP A CA 1
ATOM 1376 C C . ASP A 1 177 ? -4.476 19.385 -10.239 1.00 96.06 177 ASP A C 1
ATOM 1378 O O . ASP A 1 177 ? -4.557 18.714 -9.206 1.00 96.06 177 ASP A O 1
ATOM 1382 N N . GLY A 1 178 ? -3.989 18.868 -11.370 1.00 94.38 178 GLY A N 1
ATOM 1383 C CA . GLY A 1 178 ? -3.627 17.457 -11.496 1.00 94.38 178 GLY A CA 1
ATOM 1384 C C . GLY A 1 178 ? -2.474 17.034 -10.581 1.00 94.38 178 GLY A C 1
ATOM 1385 O O . GLY A 1 178 ? -2.426 15.878 -10.161 1.00 94.38 178 GLY A O 1
ATOM 1386 N N . GLN A 1 179 ? -1.553 17.937 -10.219 1.00 94.88 179 GLN A N 1
ATOM 1387 C CA . GLN A 1 179 ? -0.524 17.625 -9.225 1.00 94.88 179 GLN A CA 1
ATOM 1388 C C . GLN A 1 179 ? -1.137 17.472 -7.839 1.00 94.88 179 GLN A C 1
ATOM 1390 O O . GLN A 1 179 ? -0.794 16.505 -7.159 1.00 94.88 179 GLN A O 1
ATOM 1395 N N . VAL A 1 180 ? -2.075 18.343 -7.460 1.00 96.00 180 VAL A N 1
ATOM 1396 C CA . VAL A 1 180 ? -2.801 18.218 -6.187 1.00 96.00 180 VAL A CA 1
ATOM 1397 C C . VAL A 1 180 ? -3.535 16.879 -6.128 1.00 96.00 180 VAL A C 1
ATOM 1399 O O . VAL A 1 180 ? -3.394 16.151 -5.149 1.00 96.00 180 VAL A O 1
ATOM 1402 N N . GLN A 1 181 ? -4.242 16.485 -7.191 1.00 97.19 181 GLN A N 1
ATOM 1403 C CA . GLN A 1 181 ? -4.930 15.190 -7.229 1.00 97.19 181 GLN A CA 1
ATOM 1404 C C . GLN A 1 181 ? -3.954 14.005 -7.082 1.00 97.19 181 GLN A C 1
ATOM 1406 O O . GLN A 1 181 ? -4.242 13.044 -6.365 1.00 97.19 181 GLN A O 1
ATOM 1411 N N . LEU A 1 182 ? -2.767 14.076 -7.702 1.00 96.06 182 LEU A N 1
ATOM 1412 C CA . LEU A 1 182 ? -1.714 13.072 -7.510 1.00 96.06 182 LEU A CA 1
ATOM 1413 C C . LEU A 1 182 ? -1.209 13.014 -6.060 1.00 96.06 182 LEU A C 1
ATOM 1415 O O . LEU A 1 182 ? -0.881 11.921 -5.599 1.00 96.06 182 LEU A O 1
ATOM 1419 N N . ASP A 1 183 ? -1.163 14.137 -5.337 1.00 95.56 183 ASP A N 1
ATOM 1420 C CA . ASP A 1 183 ? -0.811 14.144 -3.909 1.00 95.56 183 ASP A CA 1
ATOM 1421 C C . ASP A 1 183 ? -1.863 13.421 -3.065 1.00 95.56 183 ASP A C 1
ATOM 1423 O O . ASP A 1 183 ? -1.503 12.618 -2.201 1.00 95.56 183 ASP A O 1
ATOM 1427 N N . LEU A 1 184 ? -3.154 13.597 -3.373 1.00 97.44 184 LEU A N 1
ATOM 1428 C CA . LEU A 1 184 ? -4.231 12.858 -2.701 1.00 97.44 184 LEU A CA 1
ATOM 1429 C C . LEU A 1 184 ? -4.045 11.343 -2.874 1.00 97.44 184 LEU A C 1
ATOM 1431 O O . LEU A 1 184 ? -4.099 10.590 -1.900 1.00 97.44 184 LEU A O 1
ATOM 1435 N N . TYR A 1 185 ? -3.738 10.883 -4.092 1.00 97.12 185 TYR A N 1
ATOM 1436 C CA . TYR A 1 185 ? -3.450 9.467 -4.339 1.00 97.12 185 TYR A CA 1
ATOM 1437 C C . TYR A 1 185 ? -2.195 8.967 -3.619 1.00 97.12 185 TYR A C 1
ATOM 1439 O O . TYR A 1 185 ? -2.165 7.818 -3.165 1.00 97.12 185 TYR A O 1
ATOM 1447 N N . GLN A 1 186 ? -1.157 9.795 -3.492 1.00 94.75 186 GLN A N 1
ATOM 1448 C CA . GLN A 1 186 ? 0.050 9.424 -2.752 1.00 94.75 186 GLN A CA 1
ATOM 1449 C C . GLN A 1 186 ? -0.216 9.245 -1.260 1.00 94.75 186 GLN A C 1
ATOM 1451 O O . GLN A 1 186 ? 0.341 8.324 -0.663 1.00 94.75 186 GLN A O 1
ATOM 1456 N N . MET A 1 187 ? -1.096 10.057 -0.671 1.00 96.12 187 MET A N 1
ATOM 1457 C CA . MET A 1 187 ? -1.508 9.888 0.724 1.00 96.12 187 MET A CA 1
ATOM 1458 C C . MET A 1 187 ? -2.170 8.525 0.948 1.00 96.12 187 MET A C 1
ATOM 1460 O O . MET A 1 187 ? -1.814 7.811 1.883 1.00 96.12 187 MET A O 1
ATOM 1464 N N . VAL A 1 188 ? -3.054 8.103 0.039 1.00 97.19 188 VAL A N 1
ATOM 1465 C CA . VAL A 1 188 ? -3.669 6.768 0.116 1.00 97.19 188 VAL A CA 1
ATOM 1466 C C . VAL A 1 188 ? -2.644 5.657 -0.134 1.00 97.19 188 VAL A C 1
ATOM 1468 O O . VAL A 1 188 ? -2.654 4.636 0.547 1.00 97.19 188 VAL A O 1
ATOM 1471 N N . SER A 1 189 ? -1.710 5.862 -1.065 1.00 95.38 189 SER A N 1
ATOM 1472 C CA . SER A 1 189 ? -0.633 4.900 -1.347 1.00 95.38 189 SER A CA 1
ATOM 1473 C C . SER A 1 189 ? 0.282 4.695 -0.134 1.00 95.38 189 SER A C 1
ATOM 1475 O O . SER A 1 189 ? 0.723 3.574 0.129 1.00 95.38 189 SER A O 1
ATOM 1477 N N . ARG A 1 190 ? 0.544 5.763 0.632 1.00 94.19 190 ARG A N 1
ATOM 1478 C CA . ARG A 1 190 ? 1.288 5.702 1.895 1.00 94.19 190 ARG A CA 1
ATOM 1479 C C . ARG A 1 190 ? 0.540 4.874 2.936 1.00 94.19 190 ARG A C 1
ATOM 1481 O O . ARG A 1 190 ? 1.137 3.932 3.451 1.00 94.19 190 ARG A O 1
ATOM 1488 N N . LEU A 1 191 ? -0.744 5.166 3.161 1.00 96.81 191 LEU A N 1
ATOM 1489 C CA . LEU A 1 191 ? -1.605 4.398 4.066 1.00 96.81 191 LEU A CA 1
ATOM 1490 C C . LEU A 1 191 ? -1.554 2.904 3.723 1.00 96.81 191 LEU A C 1
ATOM 1492 O O . LEU A 1 191 ? -1.299 2.069 4.589 1.00 96.81 191 LEU A O 1
ATOM 1496 N N . ILE A 1 192 ? -1.703 2.568 2.436 1.00 97.50 192 ILE A N 1
ATOM 1497 C CA . ILE A 1 192 ? -1.617 1.183 1.966 1.00 97.50 192 ILE A CA 1
ATOM 1498 C C . ILE A 1 192 ? -0.267 0.559 2.340 1.00 97.50 192 ILE A C 1
ATOM 1500 O O . ILE A 1 192 ? -0.237 -0.534 2.903 1.00 97.50 192 ILE A O 1
ATOM 1504 N N . TYR A 1 193 ? 0.846 1.229 2.033 1.00 96.44 193 TYR A N 1
ATOM 1505 C CA . TYR A 1 193 ? 2.188 0.690 2.255 1.00 96.44 193 TYR A CA 1
ATOM 1506 C C . TYR A 1 193 ? 2.524 0.519 3.741 1.00 96.44 193 TYR A C 1
ATOM 1508 O O . TYR A 1 193 ? 2.969 -0.556 4.146 1.00 96.44 193 TYR A O 1
ATOM 1516 N N . VAL A 1 194 ? 2.294 1.554 4.556 1.00 95.94 194 VAL A N 1
ATOM 1517 C CA . VAL A 1 194 ? 2.628 1.553 5.988 1.00 95.94 194 VAL A CA 1
ATOM 1518 C C . VAL A 1 194 ? 1.810 0.497 6.718 1.00 95.94 194 VAL A C 1
ATOM 1520 O O . VAL A 1 194 ? 2.376 -0.357 7.403 1.00 95.94 194 VAL A O 1
ATOM 1523 N N . THR A 1 195 ? 0.493 0.488 6.515 1.00 97.25 195 THR A N 1
ATOM 1524 C CA . THR A 1 195 ? -0.375 -0.469 7.199 1.00 97.25 195 THR A CA 1
ATOM 1525 C C . THR A 1 195 ? -0.138 -1.897 6.708 1.00 97.25 195 THR A C 1
ATOM 1527 O O . THR A 1 195 ? -0.111 -2.816 7.525 1.00 97.25 195 THR A O 1
ATOM 1530 N N . SER A 1 196 ? 0.141 -2.108 5.414 1.00 97.94 196 SER A N 1
ATOM 1531 C CA . SER A 1 196 ? 0.512 -3.444 4.921 1.00 97.94 196 SER A CA 1
ATOM 1532 C C . SER A 1 196 ? 1.811 -3.945 5.552 1.00 97.94 196 SER A C 1
ATOM 1534 O O . SER A 1 196 ? 1.884 -5.092 5.986 1.00 97.94 196 SER A O 1
ATOM 1536 N N . GLY A 1 197 ? 2.827 -3.084 5.660 1.00 97.31 197 GLY A N 1
ATOM 1537 C CA . GLY A 1 197 ? 4.079 -3.420 6.335 1.00 97.31 197 GLY A CA 1
ATOM 1538 C C . GLY A 1 197 ? 3.879 -3.767 7.811 1.00 97.31 197 GLY A C 1
ATOM 1539 O O . GLY A 1 197 ? 4.491 -4.718 8.298 1.00 97.31 197 GLY A O 1
ATOM 1540 N N . TRP A 1 198 ? 2.998 -3.045 8.512 1.00 97.06 198 TRP A N 1
ATOM 1541 C CA . TRP A 1 198 ? 2.646 -3.357 9.898 1.00 97.06 198 TRP A CA 1
ATOM 1542 C C . TRP A 1 198 ? 1.976 -4.733 10.013 1.00 97.06 198 TRP A C 1
ATOM 1544 O O . TRP A 1 198 ? 2.408 -5.544 10.832 1.00 97.06 198 TRP A O 1
ATOM 1554 N N . TYR A 1 199 ? 0.987 -5.037 9.166 1.00 97.50 199 TYR A N 1
ATOM 1555 C CA . TYR A 1 199 ? 0.296 -6.332 9.190 1.00 97.50 199 TYR A CA 1
ATOM 1556 C C . TYR A 1 199 ? 1.245 -7.490 8.873 1.00 97.50 199 TYR A C 1
ATOM 1558 O O . TYR A 1 199 ? 1.252 -8.484 9.585 1.00 97.50 199 TYR A O 1
ATOM 1566 N N . LEU A 1 200 ? 2.110 -7.365 7.866 1.00 96.88 200 LEU A N 1
ATOM 1567 C CA . LEU A 1 200 ? 3.054 -8.434 7.508 1.00 96.88 200 LEU A CA 1
ATOM 1568 C C . LEU A 1 200 ? 4.057 -8.764 8.632 1.00 96.88 200 LEU A C 1
ATOM 1570 O O . LEU A 1 200 ? 4.529 -9.903 8.724 1.00 96.88 200 LEU A O 1
ATOM 1574 N N . LYS A 1 201 ? 4.372 -7.784 9.490 1.00 96.00 201 LYS A N 1
ATOM 1575 C CA . LYS A 1 201 ? 5.272 -7.948 10.642 1.00 96.00 201 LYS A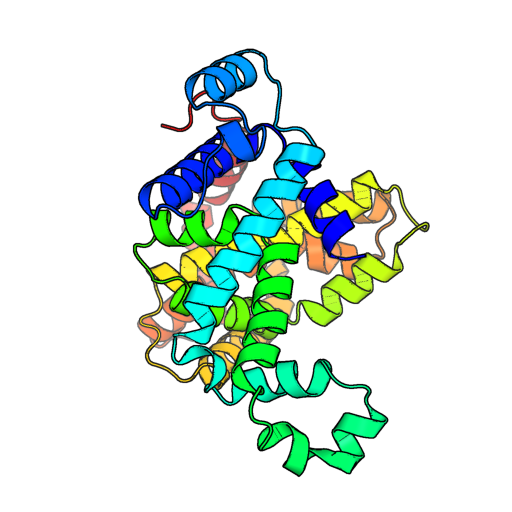 CA 1
ATOM 1576 C C . LYS A 1 201 ? 4.564 -8.478 11.887 1.00 96.00 201 LYS A C 1
ATOM 1578 O O . LYS A 1 201 ? 5.131 -9.313 12.581 1.00 96.00 201 LYS A O 1
ATOM 1583 N N . ASN A 1 202 ? 3.359 -7.988 12.171 1.00 93.44 202 ASN A N 1
ATOM 1584 C CA . ASN A 1 202 ? 2.692 -8.200 13.460 1.00 93.44 202 ASN A CA 1
ATOM 1585 C C . ASN A 1 202 ? 1.530 -9.198 13.407 1.00 93.44 202 ASN A C 1
ATOM 1587 O O . ASN A 1 202 ? 1.065 -9.657 14.446 1.00 93.44 202 ASN A O 1
ATOM 1591 N N . ASP A 1 203 ? 1.049 -9.539 12.214 1.00 85.75 203 ASP A N 1
ATOM 1592 C CA . ASP A 1 203 ? -0.033 -10.496 12.023 1.00 85.75 203 ASP A CA 1
ATOM 1593 C C . ASP A 1 203 ? 0.532 -11.867 11.629 1.00 85.75 203 ASP A C 1
ATOM 1595 O O . ASP A 1 203 ? 1.340 -12.010 10.703 1.00 85.75 203 ASP A O 1
ATOM 1599 N N . ALA A 1 204 ? 0.099 -12.905 12.344 1.00 77.50 204 ALA A N 1
ATOM 1600 C CA . ALA A 1 204 ? 0.451 -14.283 12.026 1.00 77.50 204 ALA A CA 1
ATOM 1601 C C . ALA A 1 204 ? -0.227 -14.769 10.730 1.00 77.50 204 ALA A C 1
ATOM 1603 O O . ALA A 1 204 ? 0.251 -15.722 10.121 1.00 77.50 204 ALA A O 1
ATOM 1604 N N . GLY A 1 205 ? -1.312 -14.115 10.297 1.00 78.25 205 GLY A N 1
ATOM 1605 C CA . GLY A 1 205 ? -2.052 -14.446 9.081 1.00 78.25 205 GLY A CA 1
ATOM 1606 C C . GLY A 1 205 ? -2.902 -15.713 9.193 1.00 78.25 205 GLY A C 1
ATOM 1607 O O . GLY A 1 205 ? -3.319 -16.248 8.173 1.00 78.25 205 GLY A O 1
ATOM 1608 N N . THR A 1 206 ? -3.147 -16.204 10.411 1.00 84.50 206 THR A N 1
ATOM 1609 C CA . THR A 1 206 ? -3.852 -17.472 10.664 1.00 84.50 206 THR A CA 1
ATOM 1610 C C . THR A 1 206 ? -5.372 -17.334 10.676 1.00 84.50 206 THR A C 1
ATOM 1612 O O . THR A 1 206 ? -6.077 -18.308 10.422 1.00 84.50 206 THR A O 1
ATOM 1615 N N . ALA A 1 207 ? -5.890 -16.140 10.973 1.00 91.38 207 ALA A N 1
ATOM 1616 C CA . ALA A 1 207 ? -7.321 -15.869 10.931 1.00 91.38 207 ALA A CA 1
ATOM 1617 C C . ALA A 1 207 ? -7.819 -15.742 9.476 1.00 91.38 207 ALA A C 1
ATOM 1619 O O . ALA A 1 207 ? -7.088 -15.217 8.627 1.00 91.38 207 ALA A O 1
ATOM 1620 N N . PRO A 1 208 ? -9.069 -16.153 9.181 1.00 94.50 208 PRO A N 1
ATOM 1621 C CA . PRO A 1 208 ? -9.680 -15.956 7.869 1.00 94.50 208 PRO A CA 1
ATOM 1622 C C . PRO A 1 208 ? -9.614 -14.497 7.402 1.00 94.50 208 PRO A C 1
ATOM 1624 O O . PRO A 1 208 ? -9.772 -13.567 8.198 1.00 94.50 208 PRO A O 1
ATOM 1627 N N . LEU A 1 209 ? -9.441 -14.282 6.095 1.00 95.69 209 LEU A N 1
ATOM 1628 C CA . LEU A 1 209 ? -9.298 -12.942 5.518 1.00 95.69 209 LEU A CA 1
ATOM 1629 C C . LEU A 1 209 ? -10.495 -12.030 5.837 1.00 95.69 209 LEU A C 1
ATOM 1631 O O . LEU A 1 209 ? -10.312 -10.875 6.225 1.00 95.69 209 LEU A O 1
ATOM 1635 N N . SER A 1 210 ? -11.716 -12.562 5.755 1.00 95.81 210 SER A N 1
ATOM 1636 C CA . SER A 1 210 ? -12.945 -11.835 6.096 1.00 95.81 210 SER A CA 1
ATOM 1637 C C . SER A 1 210 ? -12.980 -11.375 7.557 1.00 95.81 210 SER A C 1
ATOM 1639 O O . SER A 1 210 ? -13.399 -10.250 7.830 1.00 95.81 210 SER A O 1
ATOM 1641 N N . GLN A 1 211 ? -12.490 -12.200 8.485 1.00 95.94 211 GLN A N 1
ATOM 1642 C CA . GLN A 1 211 ? -12.391 -11.844 9.899 1.00 95.94 211 GLN A CA 1
ATOM 1643 C C . GLN A 1 211 ? -11.391 -10.702 10.107 1.00 95.94 211 GLN A C 1
ATOM 1645 O O . GLN A 1 211 ? -11.720 -9.720 10.765 1.00 95.94 211 GLN A O 1
ATOM 1650 N N . ARG A 1 212 ? -10.202 -10.783 9.500 1.00 96.44 212 ARG A N 1
ATOM 1651 C CA . ARG A 1 212 ? -9.160 -9.743 9.614 1.00 96.44 212 ARG A CA 1
ATOM 1652 C C . ARG A 1 212 ? -9.644 -8.385 9.092 1.00 96.44 212 ARG A C 1
ATOM 1654 O O . ARG A 1 212 ? -9.365 -7.350 9.695 1.00 96.44 212 ARG A O 1
ATOM 1661 N N . ILE A 1 213 ? -10.408 -8.389 7.997 1.00 97.50 213 ILE A N 1
ATOM 1662 C CA . ILE A 1 213 ? -11.061 -7.185 7.460 1.00 97.50 213 ILE A CA 1
ATOM 1663 C C . ILE A 1 213 ? -12.082 -6.631 8.456 1.00 97.50 213 ILE A C 1
ATOM 1665 O O . ILE A 1 213 ? -12.050 -5.437 8.749 1.00 97.50 213 ILE A O 1
ATOM 1669 N N . ALA A 1 214 ? -12.962 -7.482 8.991 1.00 97.25 214 ALA A N 1
ATOM 1670 C CA . ALA A 1 214 ? -13.988 -7.067 9.946 1.00 97.25 214 ALA A CA 1
ATOM 1671 C C . ALA A 1 214 ? -13.377 -6.479 11.229 1.00 97.25 214 ALA A C 1
ATOM 1673 O O . ALA A 1 214 ? -13.835 -5.449 11.714 1.00 97.25 214 ALA A O 1
ATOM 1674 N N . GLU A 1 215 ? -12.297 -7.073 11.742 1.00 95.88 215 GLU A N 1
ATOM 1675 C CA . GLU A 1 215 ? -11.567 -6.559 12.905 1.00 95.88 215 GLU A CA 1
ATOM 1676 C C . GLU A 1 215 ? -11.015 -5.148 12.664 1.00 95.88 215 GLU A C 1
ATOM 1678 O O . GLU A 1 215 ? -11.147 -4.278 13.528 1.00 95.88 215 GLU A O 1
ATOM 1683 N N . LEU A 1 216 ? -10.436 -4.891 11.484 1.00 97.56 216 LEU A N 1
ATOM 1684 C CA . LEU A 1 216 ? -9.968 -3.553 11.120 1.00 97.56 216 LEU A CA 1
ATOM 1685 C C . LEU A 1 216 ? -11.137 -2.568 10.972 1.00 97.56 216 LEU A C 1
ATOM 1687 O O . LEU A 1 216 ? -11.048 -1.437 11.449 1.00 97.56 216 LEU A O 1
ATOM 1691 N N . GLN A 1 217 ? -12.244 -2.984 10.353 1.00 98.12 217 GLN A N 1
ATOM 1692 C CA . GLN A 1 217 ? -13.438 -2.145 10.198 1.00 98.12 217 GLN A CA 1
ATOM 1693 C C . GLN A 1 217 ? -14.042 -1.751 11.551 1.00 98.12 217 GLN A C 1
ATOM 1695 O O . GLN A 1 217 ? -14.337 -0.574 11.764 1.00 98.12 217 GLN A O 1
ATOM 1700 N N . GLU A 1 218 ? -14.172 -2.693 12.486 1.00 97.44 218 GLU A N 1
ATOM 1701 C CA . GLU A 1 218 ? -14.699 -2.410 13.824 1.00 97.44 218 GLU A CA 1
ATOM 1702 C C . GLU A 1 218 ? -13.740 -1.532 14.640 1.00 97.44 218 GLU A C 1
ATOM 1704 O O . GLU A 1 218 ? -14.181 -0.575 15.281 1.00 97.44 218 GLU A O 1
ATOM 1709 N N . ALA A 1 219 ? -12.425 -1.767 14.553 1.00 97.19 219 ALA A N 1
ATOM 1710 C CA . ALA A 1 219 ? -11.432 -0.901 15.188 1.00 97.19 219 ALA A CA 1
ATOM 1711 C C . ALA A 1 219 ? -11.511 0.543 14.664 1.00 97.19 219 ALA A C 1
ATOM 1713 O O . ALA A 1 219 ? -11.531 1.494 15.451 1.00 97.19 219 ALA A O 1
ATOM 1714 N N . ARG A 1 220 ? -11.624 0.719 13.340 1.00 97.25 220 ARG A N 1
ATOM 1715 C CA . ARG A 1 220 ? -11.807 2.034 12.710 1.00 97.25 220 ARG A CA 1
ATOM 1716 C C . ARG A 1 220 ? -13.098 2.703 13.159 1.00 97.25 220 ARG A C 1
ATOM 1718 O O . ARG A 1 220 ? -13.066 3.845 13.607 1.00 97.25 220 ARG A O 1
ATOM 1725 N N . LYS A 1 221 ? -14.219 1.985 13.121 1.00 96.81 221 LYS A N 1
ATOM 1726 C CA . LYS A 1 221 ? -15.531 2.488 13.550 1.00 96.81 221 LYS A CA 1
ATOM 1727 C C . LYS A 1 221 ? -15.527 2.960 15.007 1.00 96.81 221 LYS A C 1
ATOM 1729 O O . LYS A 1 221 ? -16.167 3.961 15.325 1.00 96.81 221 LYS A O 1
ATOM 1734 N N . ALA A 1 222 ? -14.800 2.269 15.883 1.00 96.25 222 ALA A N 1
ATOM 1735 C CA . ALA A 1 222 ? -14.668 2.647 17.286 1.00 96.25 222 ALA A CA 1
ATOM 1736 C C . ALA A 1 222 ? -13.756 3.870 17.503 1.00 96.25 222 ALA A C 1
ATOM 1738 O O . ALA A 1 222 ? -14.040 4.700 18.374 1.00 96.25 222 ALA A O 1
ATOM 1739 N N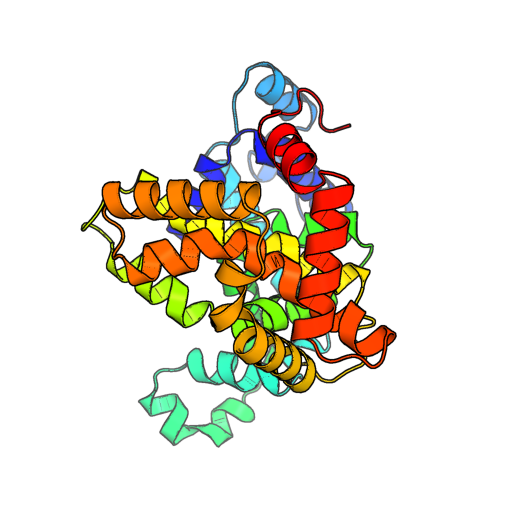 . LEU A 1 223 ? -12.665 3.983 16.735 1.00 95.88 223 LEU A N 1
ATOM 1740 C CA . LEU A 1 223 ? -11.620 4.985 16.958 1.00 95.88 223 LEU A CA 1
ATOM 1741 C C . LEU A 1 223 ? -11.776 6.259 16.131 1.00 95.88 223 LEU A C 1
ATOM 1743 O O . LEU A 1 223 ? -11.626 7.342 16.693 1.00 95.88 223 LEU A O 1
ATOM 1747 N N . GLU A 1 224 ? -12.070 6.171 14.833 1.00 93.75 224 GLU A N 1
ATOM 1748 C CA . GLU A 1 224 ? -12.040 7.316 13.908 1.00 93.75 224 GLU A CA 1
ATOM 1749 C C . GLU A 1 224 ? -12.865 8.523 14.378 1.00 93.75 224 GLU A C 1
ATOM 1751 O O . GLU A 1 224 ? -12.313 9.627 14.388 1.00 93.75 224 GLU A O 1
ATOM 1756 N N . PRO A 1 225 ? -14.107 8.362 14.886 1.00 93.31 225 PRO A N 1
ATOM 1757 C CA . PRO A 1 225 ? -14.892 9.493 15.390 1.00 93.31 225 PRO A CA 1
ATOM 1758 C C . PRO A 1 225 ? -14.258 10.199 16.599 1.00 93.31 225 PRO A C 1
ATOM 1760 O O . PRO A 1 225 ? -14.622 11.326 16.926 1.00 93.31 225 PRO A O 1
ATOM 1763 N N . LYS A 1 226 ? -13.339 9.527 17.301 1.00 93.69 226 LYS A N 1
ATOM 1764 C CA . LYS A 1 226 ? -12.701 10.006 18.533 1.00 93.69 226 LYS A CA 1
ATOM 1765 C C . LYS A 1 226 ? -11.247 10.417 18.322 1.00 93.69 226 LYS A C 1
ATOM 1767 O O . LYS A 1 226 ? -10.737 11.172 19.149 1.00 93.69 226 LYS A O 1
ATOM 1772 N N . LEU A 1 227 ? -10.593 9.978 17.242 1.00 90.00 227 LEU A N 1
ATOM 1773 C CA . LEU A 1 227 ? -9.154 10.153 17.001 1.00 90.00 227 LEU A CA 1
ATOM 1774 C C . LEU A 1 227 ? -8.681 11.587 17.249 1.00 90.00 227 LEU A C 1
ATOM 1776 O O . LEU A 1 227 ? -7.800 11.793 18.075 1.00 90.00 227 LEU A O 1
ATOM 1780 N N . VAL A 1 228 ? -9.321 12.585 16.630 1.00 91.19 228 VAL A N 1
ATOM 1781 C CA . VAL A 1 228 ? -8.935 14.006 16.767 1.00 91.19 228 VAL A CA 1
ATOM 1782 C C . VAL A 1 228 ? -8.880 14.461 18.230 1.00 91.19 228 VAL A C 1
ATOM 1784 O O . VAL A 1 228 ? -7.961 15.178 18.632 1.00 91.19 228 VAL A O 1
ATOM 1787 N N . SER A 1 229 ? -9.844 14.021 19.044 1.00 92.00 229 SER A N 1
ATOM 1788 C CA . SER A 1 229 ? -9.923 14.381 20.465 1.00 92.00 229 SER A CA 1
ATOM 1789 C C . SER A 1 229 ? -8.865 13.683 21.324 1.00 92.00 229 SER A C 1
ATOM 1791 O O . SER A 1 229 ? -8.455 14.227 22.347 1.00 92.00 229 SER A O 1
ATOM 1793 N N . LEU A 1 230 ? -8.411 12.501 20.899 1.00 93.19 230 LEU A N 1
ATOM 1794 C CA . LEU A 1 230 ? -7.411 11.690 21.595 1.00 93.19 230 LEU A CA 1
ATOM 1795 C C . LEU A 1 230 ? -5.976 12.117 21.278 1.00 93.19 230 LEU A C 1
ATOM 1797 O O . LEU A 1 230 ? -5.062 11.790 22.032 1.00 93.19 230 LEU A O 1
ATOM 1801 N N . LEU A 1 231 ? -5.778 12.835 20.172 1.00 93.12 231 LEU A N 1
ATOM 1802 C CA . LEU A 1 231 ? -4.456 13.251 19.735 1.00 93.12 231 LEU A CA 1
ATOM 1803 C C . LEU A 1 231 ? -3.837 14.314 20.652 1.00 93.12 231 LEU A C 1
ATOM 1805 O O . LEU A 1 231 ? -4.547 15.232 21.089 1.00 93.12 231 LEU A O 1
ATOM 1809 N N . PRO A 1 232 ? -2.506 14.256 20.856 1.00 92.44 232 PRO A N 1
ATOM 1810 C CA . PRO A 1 232 ? -1.748 15.343 21.463 1.00 92.44 232 PRO A CA 1
ATOM 1811 C C . PRO A 1 232 ? -1.876 16.633 20.647 1.00 92.44 232 PRO A C 1
ATOM 1813 O O . PRO A 1 232 ? -2.088 16.585 19.432 1.00 92.44 232 PRO A O 1
ATOM 1816 N N . ALA A 1 233 ? -1.694 17.787 21.300 1.00 92.31 233 ALA A N 1
ATOM 1817 C CA . ALA A 1 233 ? -1.860 19.101 20.668 1.00 92.31 233 ALA A CA 1
ATOM 1818 C C . ALA A 1 233 ? -1.021 19.247 19.386 1.00 92.31 233 ALA A C 1
ATOM 1820 O O . ALA A 1 233 ? -1.559 19.624 18.351 1.00 92.31 233 ALA A O 1
ATOM 1821 N N . PHE A 1 234 ? 0.247 18.822 19.428 1.00 91.19 234 PHE A N 1
ATOM 1822 C CA . PHE A 1 234 ? 1.148 18.863 18.272 1.00 91.19 234 PHE A CA 1
ATOM 1823 C C . PHE A 1 234 ? 0.593 18.100 17.058 1.00 91.19 234 PHE A C 1
ATOM 1825 O O . PHE A 1 234 ? 0.502 18.651 15.966 1.00 91.19 234 PHE A O 1
ATOM 1832 N N . SER A 1 235 ? 0.164 16.846 17.234 1.00 91.62 235 SER A N 1
ATOM 1833 C CA . SER A 1 235 ? -0.388 16.050 16.129 1.00 91.62 235 SER A CA 1
ATOM 1834 C C . SER A 1 235 ? -1.721 16.612 15.630 1.00 91.62 235 SER A C 1
ATOM 1836 O O . SER A 1 235 ? -1.994 16.572 14.434 1.00 91.62 235 SER A O 1
ATOM 1838 N N . ARG A 1 236 ? -2.551 17.156 16.530 1.00 93.38 236 ARG A N 1
ATOM 1839 C CA . ARG A 1 236 ? -3.826 17.784 16.164 1.00 93.38 236 ARG A CA 1
ATOM 1840 C C . ARG A 1 236 ? -3.617 19.024 15.293 1.00 93.38 236 ARG A C 1
ATOM 1842 O O . ARG A 1 236 ? -4.293 19.150 14.278 1.00 93.38 236 ARG A O 1
ATOM 1849 N N . GLU A 1 237 ? -2.678 19.894 15.659 1.00 93.81 237 GLU A N 1
ATOM 1850 C CA . GLU A 1 237 ? -2.319 21.083 14.875 1.00 93.81 237 GLU A CA 1
ATOM 1851 C C . GLU A 1 237 ? -1.831 20.697 13.474 1.00 93.81 237 GLU A C 1
ATOM 1853 O O . GLU A 1 237 ? -2.343 21.218 12.488 1.00 93.81 237 GLU A O 1
ATOM 1858 N N . ARG A 1 238 ? -0.938 19.704 13.362 1.00 92.00 238 ARG A N 1
ATOM 1859 C CA . ARG A 1 238 ? -0.421 19.225 12.065 1.00 92.00 238 ARG A CA 1
ATOM 1860 C C . ARG A 1 238 ? -1.512 18.662 11.152 1.00 92.00 238 ARG A C 1
ATOM 1862 O O . ARG A 1 238 ? -1.502 18.907 9.946 1.00 92.00 238 ARG A O 1
ATOM 1869 N N . ILE A 1 239 ? -2.466 17.918 11.710 1.00 93.12 239 ILE A N 1
ATOM 1870 C CA . ILE A 1 239 ? -3.599 17.384 10.939 1.00 93.12 239 ILE A CA 1
ATOM 1871 C C . ILE A 1 239 ? -4.517 18.507 10.480 1.00 93.12 239 ILE A C 1
ATOM 1873 O O . ILE A 1 239 ? -4.972 18.480 9.340 1.00 93.12 239 ILE A O 1
ATOM 1877 N N . GLU A 1 240 ? -4.772 19.496 11.332 1.00 94.50 240 GLU A N 1
ATOM 1878 C CA . GLU A 1 240 ? -5.614 20.634 10.976 1.00 94.50 240 GLU A CA 1
ATOM 1879 C C . GLU A 1 240 ? -4.955 21.517 9.906 1.00 94.50 240 GLU A C 1
ATOM 1881 O O . GLU A 1 240 ? -5.610 21.891 8.933 1.00 94.50 240 GLU A O 1
ATOM 1886 N N . GLU A 1 241 ? -3.645 21.766 10.006 1.00 94.94 241 GLU A N 1
ATOM 1887 C CA . GLU A 1 241 ? -2.855 22.419 8.954 1.00 94.94 241 GLU A CA 1
ATOM 1888 C C . GLU A 1 241 ? -2.975 21.672 7.624 1.00 94.94 241 GLU A C 1
ATOM 1890 O O . GLU A 1 241 ? -3.238 22.278 6.581 1.00 94.94 241 GLU A O 1
ATOM 1895 N N . LYS A 1 242 ? -2.825 20.343 7.656 1.00 94.88 242 LYS A N 1
ATOM 1896 C CA . LYS A 1 242 ? -2.929 19.496 6.467 1.00 94.88 242 LYS A CA 1
ATOM 1897 C C . LYS A 1 242 ? -4.338 19.526 5.882 1.00 94.88 242 LYS A C 1
ATOM 1899 O O . LYS A 1 242 ? -4.484 19.728 4.680 1.00 94.88 242 LYS A O 1
ATOM 1904 N N . ARG A 1 243 ? -5.372 19.389 6.716 1.00 96.31 243 ARG A N 1
ATOM 1905 C CA . ARG A 1 243 ? -6.784 19.477 6.314 1.00 96.31 243 ARG A CA 1
ATOM 1906 C C . ARG A 1 243 ? -7.069 20.806 5.622 1.00 96.31 243 ARG A C 1
ATOM 1908 O O . ARG A 1 243 ? -7.631 20.819 4.529 1.00 96.31 243 ARG A O 1
ATOM 1915 N N . HIS A 1 244 ? -6.637 21.912 6.225 1.00 96.88 244 HIS A N 1
ATOM 1916 C CA . HIS A 1 244 ? -6.810 23.251 5.664 1.00 96.88 244 HIS A CA 1
ATOM 1917 C C . HIS A 1 244 ? -6.046 23.435 4.351 1.00 96.88 244 HIS A C 1
ATOM 1919 O O . HIS A 1 244 ? -6.571 24.025 3.409 1.00 96.88 244 HIS A O 1
ATOM 1925 N N . GLY A 1 245 ? -4.825 22.902 4.263 1.00 97.00 245 GLY A N 1
ATOM 1926 C CA . GLY A 1 245 ? -4.027 22.903 3.037 1.00 97.00 245 GLY A CA 1
ATOM 1927 C C . GLY A 1 245 ? -4.720 22.166 1.890 1.00 97.00 245 GLY A C 1
ATOM 1928 O O . GLY A 1 245 ? -4.835 22.713 0.795 1.00 97.00 245 GLY A O 1
ATOM 1929 N N . LEU A 1 246 ? -5.247 20.967 2.153 1.00 96.94 246 LEU A N 1
ATOM 1930 C CA . LEU A 1 246 ? -5.994 20.174 1.171 1.00 96.94 246 LEU A CA 1
ATOM 1931 C C . LEU A 1 246 ? -7.282 20.876 0.724 1.00 96.94 246 LEU A C 1
ATOM 1933 O O . LEU A 1 246 ? -7.569 20.927 -0.471 1.00 96.94 246 LEU A O 1
ATOM 1937 N N . PHE A 1 247 ? -8.027 21.462 1.665 1.00 97.06 247 PHE A N 1
ATOM 1938 C CA . PHE A 1 247 ? -9.237 22.223 1.356 1.00 97.06 247 PHE A CA 1
ATOM 1939 C C . PHE A 1 247 ? -8.936 23.444 0.476 1.00 97.06 247 PHE A C 1
ATOM 1941 O O . PHE A 1 247 ? -9.570 23.644 -0.557 1.00 97.06 247 PHE A O 1
ATOM 1948 N N . LYS A 1 248 ? -7.905 24.226 0.824 1.00 97.12 248 LYS A N 1
ATOM 1949 C CA . LYS A 1 248 ? -7.441 25.360 0.008 1.00 97.12 248 LYS A CA 1
ATOM 1950 C C . LYS A 1 248 ? -6.979 24.949 -1.388 1.00 97.12 248 LYS A C 1
ATOM 1952 O O . LYS A 1 248 ? -7.106 25.741 -2.316 1.00 97.12 248 LYS A O 1
ATOM 1957 N N . ALA A 1 249 ? -6.451 23.737 -1.532 1.00 95.06 249 ALA A N 1
ATOM 1958 C CA . ALA A 1 249 ? -6.037 23.179 -2.813 1.00 95.06 249 ALA A CA 1
ATOM 1959 C C . ALA A 1 249 ? -7.213 22.640 -3.659 1.00 95.06 249 ALA A C 1
ATOM 1961 O O . ALA A 1 249 ? -6.993 22.154 -4.766 1.00 95.06 249 ALA A O 1
ATOM 1962 N N . GLY A 1 250 ? -8.453 22.746 -3.162 1.00 95.31 250 GLY A N 1
ATOM 1963 C CA . GLY A 1 250 ? -9.681 22.433 -3.896 1.00 95.31 250 GLY A CA 1
ATOM 1964 C C . GLY A 1 250 ? -10.343 21.105 -3.521 1.00 95.31 250 GLY A C 1
ATOM 1965 O O . GLY A 1 250 ? -11.364 20.757 -4.112 1.00 95.31 250 GLY A O 1
ATOM 1966 N N . ALA A 1 251 ? -9.810 20.354 -2.551 1.00 96.75 251 ALA A N 1
ATOM 1967 C CA . ALA A 1 251 ? -10.473 19.141 -2.075 1.00 96.75 251 ALA A CA 1
ATOM 1968 C C . ALA A 1 251 ? -11.729 19.491 -1.242 1.00 96.75 251 ALA A C 1
ATOM 1970 O O . ALA A 1 251 ? -11.663 20.386 -0.395 1.00 96.75 251 ALA A O 1
ATOM 1971 N N . PRO A 1 252 ? -12.860 18.777 -1.407 1.00 97.12 252 PRO A N 1
ATOM 1972 C CA . PRO A 1 252 ? -14.029 18.935 -0.542 1.00 97.12 252 PRO A CA 1
ATOM 1973 C C . PRO A 1 252 ? -13.678 18.738 0.936 1.00 97.12 252 PRO A C 1
ATOM 1975 O O . PRO A 1 252 ? -12.829 17.913 1.267 1.00 97.12 252 PRO A O 1
ATOM 1978 N N . GLU A 1 253 ? -14.356 19.451 1.838 1.00 95.44 253 GLU A N 1
ATOM 1979 C CA . GLU A 1 253 ? -14.015 19.457 3.269 1.00 95.44 253 GLU A CA 1
ATOM 1980 C C . GLU A 1 253 ? -14.023 18.057 3.907 1.00 95.44 253 GLU A C 1
ATOM 1982 O O . GLU A 1 253 ? -13.123 17.729 4.685 1.00 95.44 253 GLU A O 1
ATOM 1987 N N . SER A 1 254 ? -14.988 17.209 3.538 1.00 95.25 254 SER A N 1
ATOM 1988 C CA . SER A 1 254 ? -15.063 15.822 4.011 1.00 95.25 254 SER A CA 1
ATOM 1989 C C . SER A 1 254 ? -13.842 15.006 3.584 1.00 95.25 254 SER A C 1
ATOM 1991 O O . SER A 1 254 ? -13.208 14.359 4.420 1.00 95.25 254 SER A O 1
ATOM 1993 N N . LEU A 1 255 ? -13.471 15.087 2.303 1.00 96.81 255 LEU A N 1
ATOM 1994 C CA . LEU A 1 255 ? -12.333 14.367 1.739 1.00 96.81 255 LEU A CA 1
ATOM 1995 C C . LEU A 1 255 ? -11.009 14.894 2.303 1.00 96.81 255 LEU A C 1
ATOM 1997 O O . LEU A 1 255 ? -10.134 14.106 2.659 1.00 96.81 255 LEU A O 1
ATOM 2001 N N . ALA A 1 256 ? -10.869 16.214 2.441 1.00 96.94 256 ALA A N 1
ATOM 2002 C CA . ALA A 1 256 ? -9.712 16.845 3.066 1.00 96.94 256 ALA A CA 1
ATOM 2003 C C . ALA A 1 256 ? -9.530 16.368 4.516 1.00 96.94 256 ALA A C 1
ATOM 2005 O O . ALA A 1 256 ? -8.414 16.035 4.915 1.00 96.94 256 ALA A O 1
ATOM 2006 N N . GLY A 1 257 ? -10.619 16.280 5.289 1.00 95.12 257 GLY A N 1
ATOM 2007 C CA . GLY A 1 257 ? -10.608 15.747 6.653 1.00 95.12 257 GLY A CA 1
ATOM 2008 C C . GLY A 1 257 ? -10.201 14.276 6.709 1.00 95.12 257 GLY A C 1
ATOM 2009 O O . GLY A 1 257 ? -9.308 13.909 7.474 1.00 95.12 257 GLY A O 1
ATOM 2010 N N . GLN A 1 258 ? -10.803 13.441 5.861 1.00 95.06 258 GLN A N 1
ATOM 2011 C CA . GLN A 1 258 ? -10.494 12.013 5.794 1.00 95.06 258 GLN A CA 1
ATOM 2012 C C . GLN A 1 258 ? -9.033 11.758 5.398 1.00 95.06 258 GLN A C 1
ATOM 2014 O O . GLN A 1 258 ? -8.343 10.961 6.033 1.00 95.06 258 GLN A O 1
ATOM 2019 N N . LEU A 1 259 ? -8.537 12.459 4.378 1.00 96.50 259 LEU A N 1
ATOM 2020 C CA . LEU A 1 259 ? -7.159 12.337 3.915 1.00 96.50 259 LEU A CA 1
ATOM 2021 C C . LEU A 1 259 ? -6.170 12.872 4.954 1.00 96.50 259 LEU A C 1
ATOM 2023 O O . LEU A 1 259 ? -5.165 12.213 5.219 1.00 96.50 259 LEU A O 1
ATOM 2027 N N . ALA A 1 260 ? -6.444 14.006 5.600 1.00 95.50 260 ALA A N 1
ATOM 2028 C CA . ALA A 1 260 ? -5.573 14.533 6.651 1.00 95.50 260 ALA A CA 1
ATOM 2029 C C . ALA A 1 260 ? -5.415 13.556 7.829 1.00 95.50 260 ALA A C 1
ATOM 2031 O O . ALA A 1 260 ? -4.321 13.434 8.378 1.00 95.50 260 ALA A O 1
ATOM 2032 N N . LEU A 1 261 ? -6.471 12.807 8.164 1.00 93.81 261 LEU A N 1
ATOM 2033 C CA . LEU A 1 261 ? -6.452 11.797 9.224 1.00 93.81 261 LEU A CA 1
ATOM 2034 C C . LEU A 1 261 ? -5.788 10.470 8.835 1.00 93.81 261 LEU A C 1
ATOM 2036 O O . LEU A 1 261 ? -5.496 9.678 9.731 1.00 93.81 261 LEU A O 1
ATOM 2040 N N . SER A 1 262 ? -5.519 10.216 7.549 1.00 93.25 262 SER A N 1
ATOM 2041 C CA . SER A 1 262 ? -4.975 8.928 7.079 1.00 93.25 262 SER A CA 1
ATOM 2042 C C . SER A 1 262 ? -3.682 8.507 7.789 1.00 93.25 262 SER A C 1
ATOM 2044 O O . SER A 1 262 ? -3.565 7.352 8.180 1.00 93.25 262 SER A O 1
ATOM 2046 N N . GLU A 1 263 ? -2.764 9.440 8.059 1.00 87.25 263 GLU A N 1
ATOM 2047 C CA . GLU A 1 263 ? -1.501 9.144 8.758 1.00 87.25 263 GLU A CA 1
ATOM 2048 C C . GLU A 1 263 ? -1.706 8.692 10.207 1.00 87.25 263 GLU A C 1
ATOM 2050 O O . GLU A 1 263 ? -0.924 7.911 10.735 1.00 87.25 263 GLU A O 1
ATOM 2055 N N . VAL A 1 264 ? -2.760 9.174 10.866 1.00 91.62 264 VAL A N 1
ATOM 2056 C CA . VAL A 1 264 ? -3.123 8.696 12.206 1.00 91.62 264 VAL A CA 1
ATOM 2057 C C . VAL A 1 264 ? -3.903 7.393 12.110 1.00 91.62 264 VAL A C 1
ATOM 2059 O O . VAL A 1 264 ? -3.761 6.522 12.965 1.00 91.62 264 VAL A O 1
ATOM 2062 N N . ALA A 1 265 ? -4.701 7.230 11.057 1.00 93.62 265 ALA A N 1
ATOM 2063 C CA . ALA A 1 265 ? -5.431 6.001 10.800 1.00 93.62 265 ALA A CA 1
ATOM 2064 C C . ALA A 1 265 ? -4.486 4.805 10.553 1.00 93.62 265 ALA A C 1
ATOM 2066 O O . ALA A 1 265 ? -4.833 3.681 10.914 1.00 93.62 265 ALA A O 1
ATOM 2067 N N . GLU A 1 266 ? -3.265 5.044 10.049 1.00 93.62 266 GLU A N 1
ATOM 2068 C CA . GLU A 1 266 ? -2.185 4.045 9.948 1.00 93.62 266 GLU A CA 1
ATOM 2069 C C . GLU A 1 266 ? -1.849 3.381 11.304 1.00 93.62 266 GLU A C 1
ATOM 2071 O O . GLU A 1 266 ? -1.393 2.238 11.310 1.00 93.62 266 GLU A O 1
ATOM 2076 N N . LEU A 1 267 ? -2.115 4.050 12.439 1.00 94.25 267 LEU A N 1
ATOM 2077 C CA . LEU A 1 267 ? -1.841 3.565 13.805 1.00 94.25 267 LEU A CA 1
ATOM 2078 C C . LEU A 1 267 ? -2.966 2.697 14.393 1.00 94.25 267 LEU A C 1
ATOM 2080 O O . LEU A 1 267 ? -2.774 2.042 15.417 1.00 94.25 267 LEU A O 1
ATOM 2084 N N . ILE A 1 268 ? -4.150 2.683 13.773 1.00 96.81 268 ILE A N 1
ATOM 2085 C CA . ILE A 1 268 ? -5.318 1.937 14.269 1.00 96.81 268 ILE A CA 1
ATOM 2086 C C . ILE A 1 268 ? -5.019 0.444 14.480 1.00 96.81 268 ILE A C 1
ATOM 2088 O O . ILE A 1 268 ? -5.400 -0.071 15.534 1.00 96.81 268 ILE A O 1
ATOM 2092 N N . PRO A 1 269 ? -4.337 -0.268 13.558 1.00 96.06 269 PRO A N 1
ATOM 2093 C CA . PRO A 1 269 ? -3.996 -1.672 13.773 1.00 96.06 269 PRO A CA 1
ATOM 2094 C C . PRO A 1 269 ? -3.122 -1.896 15.013 1.00 96.06 269 PRO A C 1
ATOM 2096 O O . PRO A 1 269 ? -3.354 -2.850 15.756 1.00 96.06 269 PRO A O 1
ATOM 2099 N N . ASP A 1 270 ? -2.175 -0.991 15.278 1.00 95.50 270 ASP A N 1
ATOM 2100 C CA . ASP A 1 270 ? -1.255 -1.085 16.415 1.00 95.50 270 ASP A CA 1
ATOM 2101 C C . ASP A 1 270 ? -1.968 -0.852 17.751 1.00 95.50 270 ASP A C 1
ATOM 2103 O O . ASP A 1 270 ? -1.825 -1.616 18.710 1.00 95.50 270 ASP A O 1
ATOM 2107 N N . ILE A 1 271 ? -2.851 0.148 17.782 1.00 96.81 271 ILE A N 1
ATOM 2108 C CA . ILE A 1 271 ? -3.740 0.401 18.918 1.00 96.81 271 ILE A CA 1
ATOM 2109 C C . ILE A 1 271 ? -4.669 -0.797 19.155 1.00 96.81 271 ILE A C 1
ATOM 2111 O O . ILE A 1 271 ? -4.859 -1.212 20.300 1.00 96.81 271 ILE A O 1
ATOM 2115 N N . ALA A 1 272 ? -5.231 -1.386 18.096 1.00 96.06 272 ALA A N 1
ATOM 2116 C CA . ALA A 1 272 ? -6.101 -2.555 18.206 1.00 96.06 272 ALA A CA 1
ATOM 2117 C C . ALA A 1 272 ? -5.345 -3.783 18.743 1.00 96.06 272 ALA A C 1
ATOM 2119 O O . ALA A 1 272 ? -5.863 -4.498 19.603 1.00 96.06 272 ALA A O 1
ATOM 2120 N N . LEU A 1 273 ? -4.108 -4.014 18.291 1.00 94.44 273 LEU A N 1
ATOM 2121 C CA . LEU A 1 273 ? -3.247 -5.072 18.822 1.00 94.44 273 LEU A CA 1
ATOM 2122 C C . LEU A 1 273 ? -2.896 -4.840 20.296 1.00 94.44 273 LEU A C 1
ATOM 2124 O O . LEU A 1 273 ? -2.952 -5.780 21.0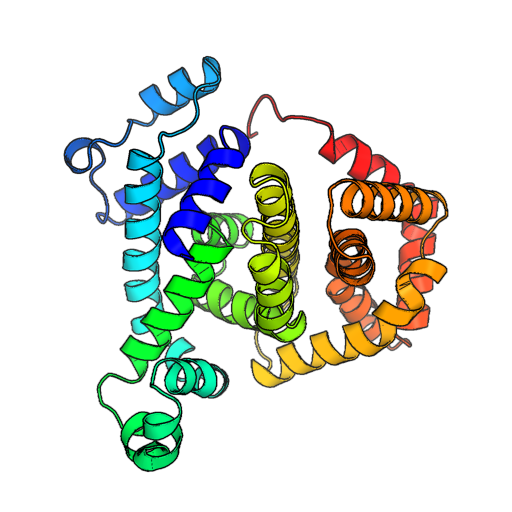92 1.00 94.44 273 LEU A O 1
ATOM 2128 N N . THR A 1 274 ? -2.591 -3.596 20.667 1.00 95.25 274 THR A N 1
ATOM 2129 C CA . THR A 1 274 ? -2.306 -3.201 22.053 1.00 95.25 274 THR A CA 1
ATOM 2130 C C . THR A 1 274 ? -3.512 -3.461 22.952 1.00 95.25 274 THR A C 1
ATOM 2132 O O . THR A 1 274 ? -3.376 -4.076 24.008 1.00 95.25 274 THR A O 1
ATOM 2135 N N . ALA A 1 275 ? -4.707 -3.061 22.508 1.00 96.56 275 ALA A N 1
ATOM 2136 C CA . ALA A 1 275 ? -5.955 -3.283 23.230 1.00 96.56 275 ALA A CA 1
ATOM 2137 C C . ALA A 1 275 ? -6.215 -4.777 23.470 1.00 96.56 275 ALA A C 1
ATOM 2139 O O . ALA A 1 275 ? -6.472 -5.179 24.604 1.00 96.56 275 ALA A O 1
ATOM 2140 N N . ARG A 1 276 ? -6.077 -5.615 22.430 1.00 93.88 276 ARG A N 1
ATOM 2141 C CA . ARG A 1 276 ? -6.261 -7.072 22.550 1.00 93.88 276 ARG A CA 1
ATOM 2142 C C . ARG A 1 276 ? -5.241 -7.711 23.486 1.00 93.88 276 ARG A C 1
ATOM 2144 O O . ARG A 1 276 ? -5.627 -8.488 24.351 1.00 93.88 276 ARG A O 1
ATOM 2151 N N . THR A 1 277 ? -3.964 -7.364 23.338 1.00 93.56 277 THR A N 1
ATOM 2152 C CA . THR A 1 277 ? -2.876 -7.908 24.169 1.00 93.56 277 THR A CA 1
ATOM 2153 C C . THR A 1 277 ? -3.056 -7.541 25.643 1.00 93.56 277 THR A C 1
ATOM 2155 O O . THR A 1 277 ? -2.790 -8.358 26.519 1.00 93.56 277 THR A O 1
ATOM 2158 N N . ALA A 1 278 ? -3.547 -6.332 25.921 1.00 95.50 278 ALA A N 1
ATOM 2159 C CA . ALA A 1 278 ? -3.805 -5.856 27.277 1.00 95.50 278 ALA A CA 1
ATOM 2160 C C . ALA A 1 278 ? -5.183 -6.262 27.837 1.00 95.50 278 ALA A C 1
ATOM 2162 O O . ALA A 1 278 ? -5.456 -5.993 29.005 1.00 95.50 278 ALA A O 1
ATOM 2163 N N . GLY A 1 279 ? -6.072 -6.853 27.027 1.00 95.75 279 GLY A N 1
ATOM 2164 C CA . GLY A 1 279 ? -7.465 -7.109 27.413 1.00 95.75 279 GLY A CA 1
ATOM 2165 C C . GLY A 1 279 ? -8.252 -5.831 27.739 1.00 95.75 279 GLY A C 1
ATOM 2166 O O . GLY A 1 279 ? -9.123 -5.848 28.607 1.00 95.75 279 GLY A O 1
ATOM 2167 N N . ALA A 1 280 ? -7.918 -4.714 27.088 1.00 96.56 280 ALA A N 1
ATOM 2168 C CA . ALA A 1 280 ? -8.451 -3.387 27.384 1.00 96.56 280 ALA A CA 1
ATOM 2169 C C . ALA A 1 280 ? -9.425 -2.887 26.306 1.00 96.56 280 ALA A C 1
ATOM 2171 O O . ALA A 1 280 ? -9.392 -3.318 25.154 1.00 96.56 280 ALA A O 1
ATOM 2172 N N . ASP A 1 281 ? -10.264 -1.915 26.673 1.00 96.62 281 ASP A N 1
ATOM 2173 C CA . ASP A 1 281 ? -11.064 -1.157 25.709 1.00 96.62 281 ASP A CA 1
ATOM 2174 C C . ASP A 1 281 ? -10.161 -0.406 24.712 1.00 96.62 281 ASP A C 1
ATOM 2176 O O . ASP A 1 281 ? -9.152 0.197 25.092 1.00 96.62 281 ASP A O 1
ATOM 2180 N N . ILE A 1 282 ? -10.539 -0.403 23.432 1.00 96.69 282 ILE A N 1
ATOM 2181 C CA . ILE A 1 282 ? -9.713 0.165 22.359 1.00 96.69 282 ILE A CA 1
ATOM 2182 C C . ILE A 1 282 ? -9.531 1.684 22.493 1.00 96.69 282 ILE A C 1
ATOM 2184 O O . ILE A 1 282 ? -8.470 2.211 22.159 1.00 96.69 282 ILE A O 1
ATOM 2188 N N . VAL A 1 283 ? -10.520 2.404 23.035 1.00 96.31 283 VAL A N 1
ATOM 2189 C CA . VAL A 1 283 ? -10.414 3.853 23.264 1.00 96.31 283 VAL A CA 1
ATOM 2190 C C . VAL A 1 283 ? -9.484 4.134 24.444 1.00 96.31 283 VAL A C 1
ATOM 2192 O O . VAL A 1 283 ? -8.706 5.087 24.397 1.00 96.31 283 VAL A O 1
ATOM 2195 N N . ALA A 1 284 ? -9.523 3.308 25.493 1.00 96.00 284 ALA A N 1
ATOM 2196 C CA . ALA A 1 284 ? -8.564 3.385 26.594 1.00 96.00 284 ALA A CA 1
ATOM 2197 C C . ALA A 1 284 ? -7.128 3.087 26.124 1.00 96.00 284 ALA A C 1
ATOM 2199 O O . ALA A 1 284 ? -6.210 3.839 26.459 1.00 96.00 284 ALA A O 1
ATOM 2200 N N . ALA A 1 285 ? -6.943 2.061 25.289 1.00 97.38 285 ALA A N 1
ATOM 2201 C CA . ALA A 1 285 ? -5.654 1.746 24.679 1.00 97.38 285 ALA A CA 1
ATOM 2202 C C . ALA A 1 285 ? -5.140 2.902 23.807 1.00 97.38 285 ALA A C 1
ATOM 2204 O O . ALA A 1 285 ? -3.986 3.294 23.941 1.00 97.38 285 ALA A O 1
ATOM 2205 N N . ALA A 1 286 ? -6.002 3.519 22.990 1.00 96.69 286 ALA A N 1
ATOM 2206 C CA . ALA A 1 286 ? -5.646 4.687 22.182 1.00 96.69 286 ALA A CA 1
ATOM 2207 C C . ALA A 1 286 ? -5.185 5.875 23.041 1.00 96.69 286 ALA A C 1
ATOM 2209 O O . ALA A 1 286 ? -4.178 6.510 22.733 1.00 96.69 286 ALA A O 1
ATOM 2210 N N . LYS A 1 287 ? -5.889 6.165 24.147 1.00 95.62 287 LYS A N 1
ATOM 2211 C CA . LYS A 1 287 ? -5.485 7.215 25.099 1.00 95.62 287 LYS A CA 1
ATOM 2212 C C . LYS A 1 287 ? -4.091 6.955 25.657 1.00 95.62 287 LYS A C 1
ATOM 2214 O O . LYS A 1 287 ? -3.267 7.864 25.669 1.00 95.62 287 LYS A O 1
ATOM 2219 N N . ALA A 1 288 ? -3.832 5.727 26.105 1.00 95.62 288 ALA A N 1
ATOM 2220 C CA . ALA A 1 288 ? -2.526 5.343 26.627 1.00 95.62 288 ALA A CA 1
ATOM 2221 C C . ALA A 1 288 ? -1.441 5.436 25.542 1.00 95.62 288 ALA A C 1
ATOM 2223 O O . ALA A 1 288 ? -0.392 6.028 25.781 1.00 95.62 288 ALA A O 1
ATOM 2224 N N . PHE A 1 289 ? -1.724 4.935 24.337 1.00 94.94 289 PHE A N 1
ATOM 2225 C CA . PHE A 1 289 ? -0.821 4.973 23.188 1.00 94.94 289 PHE A CA 1
ATOM 2226 C C . PHE A 1 289 ? -0.375 6.403 22.859 1.00 94.94 289 PHE A C 1
ATOM 2228 O O . PHE A 1 289 ? 0.822 6.688 22.771 1.00 94.94 289 PHE A O 1
ATOM 2235 N N . PHE A 1 290 ? -1.328 7.332 22.735 1.00 94.88 290 PHE A N 1
ATOM 2236 C CA . PHE A 1 290 ? -1.021 8.729 22.436 1.00 94.88 290 PHE A CA 1
ATOM 2237 C C . PHE A 1 290 ? -0.355 9.459 23.605 1.00 94.88 290 PHE A C 1
ATOM 2239 O O . PHE A 1 290 ? 0.543 10.264 23.368 1.00 94.88 290 PHE A O 1
ATOM 2246 N N . ALA A 1 291 ? -0.730 9.159 24.853 1.00 94.12 291 ALA A N 1
ATOM 2247 C CA . ALA A 1 291 ? -0.087 9.743 26.030 1.00 94.12 291 ALA A CA 1
ATOM 2248 C C . ALA A 1 291 ? 1.390 9.336 26.138 1.00 94.12 291 ALA A C 1
ATOM 2250 O O . ALA A 1 291 ? 2.250 10.186 26.363 1.00 94.12 291 ALA A O 1
ATOM 2251 N N . VAL A 1 292 ? 1.696 8.052 25.923 1.00 94.38 292 VAL A N 1
ATOM 2252 C CA . VAL A 1 292 ? 3.077 7.548 25.891 1.00 94.38 292 VAL A CA 1
ATOM 2253 C C . VAL A 1 292 ? 3.843 8.179 24.728 1.00 94.38 292 VAL A C 1
ATOM 2255 O O . VAL A 1 292 ? 4.941 8.697 24.923 1.00 94.38 292 VAL A O 1
ATOM 2258 N N . SER A 1 293 ? 3.246 8.212 23.535 1.00 92.12 293 SER A N 1
ATOM 2259 C CA . SER A 1 293 ? 3.874 8.806 22.349 1.00 92.12 293 SER A CA 1
ATOM 2260 C C . SER A 1 293 ? 4.215 10.287 22.546 1.00 92.12 293 SER A C 1
ATOM 2262 O O . SER A 1 293 ? 5.292 10.725 22.142 1.00 92.12 293 SER A O 1
ATOM 2264 N N . ASP A 1 294 ? 3.342 11.068 23.191 1.00 93.69 294 ASP A N 1
ATOM 2265 C CA . ASP A 1 294 ? 3.614 12.481 23.480 1.00 93.69 294 ASP A CA 1
ATOM 2266 C C . ASP A 1 294 ? 4.661 12.666 24.582 1.00 93.69 294 ASP A C 1
ATOM 2268 O O . ASP A 1 294 ? 5.548 13.509 24.437 1.00 93.69 294 ASP A O 1
ATOM 2272 N N . ALA A 1 295 ? 4.632 11.834 25.630 1.00 94.25 295 ALA A N 1
ATOM 2273 C CA . ALA A 1 295 ? 5.632 11.863 26.698 1.00 94.25 295 ALA A CA 1
ATOM 2274 C C . ALA A 1 295 ? 7.056 11.652 26.154 1.00 94.25 295 ALA A C 1
ATOM 2276 O O . ALA A 1 295 ? 7.983 12.365 26.542 1.00 94.25 295 ALA A O 1
ATOM 2277 N N . PHE A 1 296 ? 7.216 10.737 25.194 1.00 94.38 296 PHE A N 1
ATOM 2278 C CA . PHE A 1 296 ? 8.484 10.498 24.498 1.00 94.38 296 PHE A CA 1
ATOM 2279 C C . PHE A 1 296 ? 8.700 11.392 23.269 1.00 94.38 296 PHE A C 1
ATOM 2281 O O . PHE A 1 296 ? 9.713 11.267 22.585 1.00 94.38 296 PHE A O 1
ATOM 2288 N N . ARG A 1 297 ? 7.773 12.316 22.983 1.00 92.25 297 ARG A N 1
ATOM 2289 C CA . ARG A 1 297 ? 7.806 13.224 21.826 1.00 92.25 297 ARG A CA 1
ATOM 2290 C C . ARG A 1 297 ? 7.950 12.510 20.476 1.00 92.25 297 ARG A C 1
ATOM 2292 O O . ARG A 1 297 ? 8.425 13.123 19.519 1.00 92.25 297 ARG A O 1
ATOM 2299 N N . ILE A 1 298 ? 7.487 11.265 20.374 1.00 90.81 298 ILE A N 1
ATOM 2300 C CA . ILE A 1 298 ? 7.587 10.439 19.163 1.00 90.81 298 ILE A CA 1
ATOM 2301 C C . ILE A 1 298 ? 7.037 11.165 17.925 1.00 90.81 298 ILE A C 1
ATOM 2303 O O . ILE A 1 298 ? 7.767 11.237 16.938 1.00 90.81 298 ILE A O 1
ATOM 2307 N N . PRO A 1 299 ? 5.861 11.833 17.963 1.00 87.19 299 PRO A N 1
ATOM 2308 C CA . PRO A 1 299 ? 5.344 12.526 16.781 1.00 87.19 299 PRO A CA 1
ATOM 2309 C C . PRO A 1 299 ? 6.272 13.622 16.235 1.00 87.19 299 PRO A C 1
ATOM 2311 O O . PRO A 1 299 ? 6.305 13.857 15.033 1.00 87.19 299 PRO A O 1
ATOM 2314 N N . ARG A 1 300 ? 7.049 14.287 17.103 1.00 90.50 300 ARG A N 1
ATOM 2315 C CA . ARG A 1 300 ? 8.000 15.337 16.692 1.00 90.50 300 ARG A CA 1
ATOM 2316 C C . ARG A 1 300 ? 9.227 14.733 16.019 1.00 90.50 300 ARG A C 1
ATOM 2318 O O . ARG A 1 300 ? 9.729 15.290 15.050 1.00 90.50 300 ARG A O 1
ATOM 2325 N N . VAL A 1 301 ? 9.693 13.594 16.532 1.00 89.69 301 VAL A N 1
ATOM 2326 C CA . VAL A 1 301 ? 10.800 12.839 15.933 1.00 89.69 301 VAL A CA 1
ATOM 2327 C C . VAL A 1 301 ? 10.383 12.287 14.574 1.00 89.69 301 VAL A C 1
ATOM 2329 O O . VAL A 1 301 ? 11.138 12.416 13.618 1.00 89.69 301 VAL A O 1
ATOM 2332 N N . GLU A 1 302 ? 9.175 11.734 14.454 1.00 85.38 302 GLU A N 1
ATOM 2333 C CA . GLU A 1 302 ? 8.656 11.248 13.174 1.00 85.38 302 GLU A CA 1
ATOM 2334 C C . GLU A 1 302 ? 8.486 12.363 12.138 1.00 85.38 302 GLU A C 1
ATOM 2336 O O . GLU A 1 302 ? 8.867 12.175 10.984 1.00 85.38 302 GLU A O 1
ATOM 2341 N N . ASP A 1 303 ? 7.934 13.518 12.522 1.00 84.75 303 ASP A N 1
ATOM 2342 C CA . ASP A 1 303 ? 7.776 14.668 11.621 1.00 84.75 303 ASP A CA 1
ATOM 2343 C C . ASP A 1 303 ? 9.144 15.185 11.136 1.00 84.75 303 ASP A C 1
ATOM 2345 O O . ASP A 1 303 ? 9.339 15.397 9.939 1.00 84.75 303 ASP A O 1
ATOM 2349 N N . ALA A 1 304 ? 10.131 15.269 12.036 1.00 85.69 304 ALA A N 1
ATOM 2350 C CA . ALA A 1 304 ? 11.506 15.614 11.681 1.00 85.69 304 ALA A CA 1
ATOM 2351 C C . ALA A 1 304 ? 12.163 14.557 10.779 1.00 85.69 304 ALA A C 1
ATOM 2353 O O . ALA A 1 304 ? 12.814 14.906 9.803 1.00 85.69 304 ALA A O 1
ATOM 2354 N N . ALA A 1 305 ? 11.965 13.265 11.049 1.00 83.75 305 ALA A N 1
ATOM 2355 C CA . ALA A 1 305 ? 12.512 12.197 10.216 1.00 83.75 305 ALA A CA 1
ATOM 2356 C C . ALA A 1 305 ? 11.934 12.224 8.792 1.00 83.75 305 ALA A C 1
ATOM 2358 O O . ALA A 1 305 ? 12.649 11.964 7.830 1.00 83.75 305 ALA A O 1
ATOM 2359 N N . ARG A 1 306 ? 10.652 12.582 8.638 1.00 76.50 306 ARG A N 1
ATOM 2360 C CA . ARG A 1 306 ? 9.995 12.699 7.325 1.00 76.50 306 ARG A CA 1
ATOM 2361 C C . ARG A 1 306 ? 10.483 13.893 6.503 1.00 76.50 306 ARG A C 1
ATOM 2363 O O . ARG A 1 306 ? 10.307 13.871 5.289 1.00 76.50 306 ARG A O 1
ATOM 2370 N N . SER A 1 307 ? 11.058 14.922 7.130 1.00 74.00 307 SER A N 1
ATOM 2371 C CA . SER A 1 307 ? 11.619 16.078 6.414 1.00 74.00 307 SER A CA 1
ATOM 2372 C C . SER A 1 307 ? 13.044 15.838 5.906 1.00 74.00 307 SER A C 1
ATOM 2374 O O . SER A 1 307 ? 13.534 16.591 5.063 1.00 74.00 307 SER A O 1
ATOM 2376 N N . ILE A 1 308 ? 13.696 14.763 6.360 1.00 74.31 308 ILE A N 1
ATOM 2377 C CA . ILE A 1 308 ? 15.006 14.345 5.869 1.00 74.31 308 ILE A CA 1
ATOM 2378 C C . ILE A 1 308 ? 14.813 13.616 4.537 1.00 74.31 308 ILE A C 1
ATOM 2380 O O . ILE A 1 308 ? 14.121 12.604 4.461 1.00 74.31 308 ILE A O 1
ATOM 2384 N N . THR A 1 309 ? 15.456 14.117 3.481 1.00 59.16 309 THR A N 1
ATOM 2385 C CA . THR A 1 309 ? 15.651 13.349 2.245 1.00 59.16 309 THR A CA 1
ATOM 2386 C C . THR A 1 309 ? 16.912 12.509 2.439 1.00 59.16 309 THR A C 1
ATOM 2388 O O . THR A 1 309 ? 17.983 13.104 2.571 1.00 59.16 309 THR A O 1
ATOM 2391 N N . PRO A 1 310 ? 16.826 11.169 2.527 1.00 56.62 310 PRO A N 1
ATOM 2392 C CA . PRO A 1 310 ? 18.015 10.340 2.688 1.00 56.62 310 PRO A CA 1
ATOM 2393 C C . PRO A 1 310 ? 18.959 10.575 1.505 1.00 56.62 310 PRO A C 1
ATOM 2395 O O . PRO A 1 310 ? 18.532 10.491 0.355 1.00 56.62 310 PRO A O 1
ATOM 2398 N N . SER A 1 311 ? 20.218 10.915 1.788 1.00 46.66 311 SER A N 1
ATOM 2399 C CA . SER A 1 311 ? 21.264 11.067 0.766 1.00 46.66 311 SER A CA 1
ATOM 2400 C C . SER A 1 311 ? 21.821 9.723 0.300 1.00 46.66 311 SER A C 1
ATOM 2402 O O . SER A 1 311 ? 22.379 9.639 -0.785 1.00 46.66 311 SER A O 1
ATOM 2404 N N . ASP A 1 312 ? 21.652 8.693 1.127 1.00 46.06 312 ASP A N 1
ATOM 2405 C CA . ASP A 1 312 ? 21.983 7.302 0.863 1.00 46.06 312 ASP A CA 1
ATOM 2406 C C . ASP A 1 312 ? 20.830 6.431 1.367 1.00 46.06 312 ASP A C 1
ATOM 2408 O O . ASP A 1 312 ? 20.152 6.764 2.340 1.00 46.06 312 ASP A O 1
ATOM 2412 N N . TYR A 1 313 ? 20.593 5.307 0.694 1.00 44.28 313 TYR A N 1
ATOM 2413 C CA . TYR A 1 313 ? 19.560 4.347 1.090 1.00 44.28 313 TYR A CA 1
ATOM 2414 C C . TYR A 1 313 ? 19.967 3.506 2.327 1.00 44.28 313 TYR A C 1
ATOM 2416 O O . TYR A 1 313 ? 19.133 2.779 2.866 1.00 44.28 313 TYR A O 1
ATOM 2424 N N . TYR A 1 314 ? 21.229 3.568 2.768 1.00 38.12 314 TYR A N 1
ATOM 2425 C CA . TYR A 1 314 ? 21.731 2.815 3.926 1.00 38.12 314 TYR A CA 1
ATOM 2426 C C . TYR A 1 314 ? 21.478 3.514 5.262 1.00 38.12 314 TYR A C 1
ATOM 2428 O O . TYR A 1 314 ? 21.708 4.739 5.348 1.00 38.12 314 TYR A O 1
#

Foldseek 3Di:
DLQVLLLVLVVVCFLVCLVLLLVLQVVCVVVVNDDCVVLVHDDPVRSVVCSVVSHGDDSSNLSVLLVSLLVVQLVQQLPDCLLVAPLLLVLQLVVDDVVCCVPCVVCSVVDPCSSSSSSNSLSSVCCSLQPRSLLVVLCVLQVDGSSLLSLLLLLQCLLLVVVVLVVLLVVCVVVFDPVLSSVLSVLSNCLSRLLSSVCSHPPPPPDRSVVSSVLSNVLCVQAVVCVLVLADPVLNVQLVVQLVVSVVRPRPSVSSNSSSCSVVSSCSVVLSVQCVVVVHDSVVSSNVVNVVCVVVVVVVVVVVVVVDDDPDPD

Radius of gyration: 20.43 Å; chains: 1; bounding box: 54×48×52 Å

Sequence (314 aa):
YQQTLALSIARKRGLADIAHQSRFMTALEARGLLDRAVETLPSPAALAEREARGEPMTRAELGVLLAYAKIVLFSDIVASDVPDDAHFDRDLMGYFPDQMAKKYAAEIHGHRLRREIITRVVANDLVNRGGPSFVNRLQEATGRTAADVVRTFAVVRDGFALPALYREIDALDNQIDGQVQLDLYQMVSRLIYVTSGWYLKNDAGTAPLSQRIAELQEARKALEPKLVSLLPAFSRERIEEKRHGLFKAGAPESLAGQLALSEVAELIPDIALTARTAGADIVAAAKAFFAVSDAFRIPRVEDAARSITPSDYY

pLDDT: mean 94.0, std 7.49, range [38.12, 98.56]